Protein AF-0000000078235291 (afdb_homodimer)

Organism: Teladorsagia circumcincta (NCBI:txid45464)

Nearest PDB structures (foldseek):
  3cfi-assembly4_J  TM=4.362E-01  e=4.250E+00  Vibrio vulnificus
  3cfi-assembly2_D  TM=4.184E-01  e=4.518E+00  Vibrio vulnificus
  2ret-assembly1_G  TM=4.561E-01  e=5.766E+00  Vibrio vulnificus
  8pjj-assembly1_A  TM=3.950E-01  e=7.821E+00  Drosophila melanogaster
  3cfi-assembly4_J  TM=4.299E-01  e=4.157E+00  Vibrio vulnificus

Secondary structure (DSSP, 8-state):
--SSSTTTSS---HHHHHHH--STTEEEEEEEEEETTEEEEEE-EEE-SSTTSPPEEESSSS--BSSHHHHHHHHHHS---SBTTB---EE-GGGS-TT-------/--SSSTTTSS---HHHHHHH--STTEEEEEEEEEETTEEEEEE-EEE-SSTTSPPEEESSSS--BSSHHHHHHHHHHS---SBTTB---EE-GGGS-TT-------

Radius of gyration: 16.68 Å; Cα contacts (8 Å, |Δi|>4): 389; chains: 2; bounding box: 40×52×42 Å

Structure (mmCIF, N/CA/C/O backbone):
data_AF-0000000078235291-model_v1
#
loop_
_entity.id
_entity.type
_entity.pdbx_description
1 polymer 'Uncharacterized protein'
#
loop_
_atom_site.group_PDB
_atom_site.id
_atom_site.type_symbol
_atom_site.label_atom_id
_atom_site.label_alt_id
_atom_site.label_comp_id
_atom_site.label_asym_id
_atom_site.label_entity_id
_atom_site.label_seq_id
_atom_site.pdbx_PDB_ins_code
_atom_site.Cartn_x
_atom_site.Cartn_y
_atom_site.Cartn_z
_atom_site.occupancy
_atom_site.B_iso_or_equiv
_atom_site.auth_seq_id
_atom_site.auth_comp_id
_atom_site.auth_asym_id
_atom_site.auth_atom_id
_atom_site.pdbx_PDB_model_num
ATOM 1 N N . GLU A 1 1 ? 16.375 -24.266 -12.586 1 24.25 1 GLU A N 1
ATOM 2 C CA . GLU A 1 1 ? 15.914 -23.406 -13.68 1 24.25 1 GLU A CA 1
ATOM 3 C C . GLU A 1 1 ? 14.773 -22.5 -13.234 1 24.25 1 GLU A C 1
ATOM 5 O O . GLU A 1 1 ? 14.312 -21.656 -13.992 1 24.25 1 GLU A O 1
ATOM 10 N N . LEU A 1 2 ? 13.883 -22.859 -12.156 1 28.22 2 LEU A N 1
ATOM 11 C CA . LEU A 1 2 ? 12.781 -22.219 -11.438 1 28.22 2 LEU A CA 1
ATOM 12 C C . LEU A 1 2 ? 13.242 -20.922 -10.773 1 28.22 2 LEU A C 1
ATOM 14 O O . LEU A 1 2 ? 12.469 -20.297 -10.039 1 28.22 2 LEU A O 1
ATOM 18 N N . GLU A 1 3 ? 14.492 -20.609 -10.641 1 33.91 3 GLU A N 1
ATOM 19 C CA . GLU A 1 3 ? 15.109 -19.453 -9.992 1 33.91 3 GLU A CA 1
ATOM 20 C C . GLU A 1 3 ? 14.672 -18.141 -10.641 1 33.91 3 GLU A C 1
ATOM 22 O O . GLU A 1 3 ? 14.719 -17.078 -10.008 1 33.91 3 GLU A O 1
ATOM 27 N N . LYS A 1 4 ? 14.719 -17.922 -11.922 1 37 4 LYS A N 1
ATOM 28 C CA . LYS A 1 4 ? 14.367 -16.828 -12.836 1 37 4 LYS A CA 1
ATOM 29 C C . LYS A 1 4 ? 12.938 -16.359 -12.594 1 37 4 LYS A C 1
ATOM 31 O O . LYS A 1 4 ? 12.586 -15.234 -12.969 1 37 4 LYS A O 1
ATOM 36 N N . GLU A 1 5 ? 12.016 -17.203 -12.297 1 36.78 5 GLU A N 1
ATOM 37 C CA . GLU A 1 5 ? 10.562 -17.094 -12.219 1 36.78 5 GLU A CA 1
ATOM 38 C C . GLU A 1 5 ? 10.141 -16.188 -11.07 1 36.78 5 GLU A C 1
ATOM 40 O O . GLU A 1 5 ? 8.969 -15.82 -10.961 1 36.78 5 GLU A O 1
ATOM 45 N N . GLU A 1 6 ? 10.953 -16.219 -10.172 1 38.12 6 GLU A N 1
ATOM 46 C CA . GLU A 1 6 ? 10.672 -15.703 -8.836 1 38.12 6 GLU A CA 1
ATOM 47 C C . GLU A 1 6 ? 10.367 -14.211 -8.859 1 38.12 6 GLU A C 1
ATOM 49 O O . GLU A 1 6 ? 9.523 -13.734 -8.102 1 38.12 6 GLU A O 1
ATOM 54 N N . TRP A 1 7 ? 11.305 -13.469 -9.453 1 39.06 7 TRP A N 1
ATOM 55 C CA . TRP A 1 7 ? 11.023 -12.039 -9.547 1 39.06 7 TRP A CA 1
ATOM 56 C C . TRP A 1 7 ? 9.68 -11.789 -10.234 1 39.06 7 TRP A C 1
ATOM 58 O O . TRP A 1 7 ? 9.211 -10.648 -10.297 1 39.06 7 TRP A O 1
ATOM 68 N N . TYR A 1 8 ? 9.406 -12.695 -11.344 1 36.16 8 TYR A N 1
ATOM 69 C CA . TYR A 1 8 ? 8.156 -12.453 -12.047 1 36.16 8 TYR A CA 1
ATOM 70 C C . TYR A 1 8 ? 7 -12.305 -11.062 1 36.16 8 TYR A C 1
ATOM 72 O O . TYR A 1 8 ? 5.941 -11.773 -11.414 1 36.16 8 TYR A O 1
ATOM 80 N N . HIS A 1 9 ? 7.043 -13.328 -10.125 1 43.84 9 HIS A N 1
ATOM 81 C CA . HIS A 1 9 ? 5.852 -13.555 -9.312 1 43.84 9 HIS A CA 1
ATOM 82 C C . HIS A 1 9 ? 5.504 -12.32 -8.484 1 43.84 9 HIS A C 1
ATOM 84 O O . HIS A 1 9 ? 6.395 -11.648 -7.961 1 43.84 9 HIS A O 1
ATOM 90 N N . GLY A 1 10 ? 4.793 -11.375 -8.492 1 46.28 10 GLY A N 1
ATOM 91 C CA . GLY A 1 10 ? 3.973 -10.32 -7.91 1 46.28 10 GLY A CA 1
ATOM 92 C C . GLY A 1 10 ? 4.777 -9.117 -7.465 1 46.28 10 GLY A C 1
ATOM 93 O O . GLY A 1 10 ? 4.223 -8.164 -6.91 1 46.28 10 GLY A O 1
ATOM 94 N N . MET A 1 11 ? 6.082 -9.414 -7.359 1 51.94 11 MET A N 1
ATOM 95 C CA . MET A 1 11 ? 6.84 -8.242 -6.934 1 51.94 11 MET A CA 1
ATOM 96 C C . MET A 1 11 ? 7.172 -7.352 -8.125 1 51.94 11 MET A C 1
ATOM 98 O O . MET A 1 11 ? 7.656 -7.832 -9.156 1 51.94 11 MET A O 1
ATOM 102 N N . ILE A 1 12 ? 6.57 -6.406 -8.328 1 56.44 12 ILE A N 1
ATOM 103 C CA . ILE A 1 12 ? 6.875 -5.438 -9.375 1 56.44 12 ILE A CA 1
ATOM 104 C C . ILE A 1 12 ? 8.102 -4.621 -8.984 1 56.44 12 ILE A C 1
ATOM 106 O O . ILE A 1 12 ? 8.094 -3.91 -7.98 1 56.44 12 ILE A O 1
ATOM 110 N N . PRO A 1 13 ? 9.141 -5.004 -9.758 1 57.34 13 PRO A N 1
ATOM 111 C CA . PRO A 1 13 ? 10.227 -4.051 -9.523 1 57.34 13 PRO A CA 1
ATOM 112 C C . PRO A 1 13 ? 9.766 -2.598 -9.625 1 57.34 13 PRO A C 1
ATOM 114 O O . PRO A 1 13 ? 8.852 -2.289 -10.398 1 57.34 13 PRO A O 1
ATOM 117 N N . ILE A 1 14 ? 10.258 -1.76 -8.797 1 58.12 14 ILE A N 1
ATOM 118 C CA . ILE A 1 14 ? 9.922 -0.341 -8.805 1 58.12 14 ILE A CA 1
ATOM 119 C C . ILE A 1 14 ? 10.117 0.228 -10.203 1 58.12 14 ILE A C 1
ATOM 121 O O . ILE A 1 14 ? 9.344 1.075 -10.656 1 58.12 14 ILE A O 1
ATOM 125 N N . GLU A 1 15 ? 11.211 -0.229 -10.875 1 59.56 15 GLU A N 1
ATOM 126 C CA . GLU A 1 15 ? 11.461 0.258 -12.227 1 59.56 15 GLU A CA 1
ATOM 127 C C . GLU A 1 15 ? 10.273 -0.038 -13.141 1 59.56 15 GLU A C 1
ATOM 129 O O . GLU A 1 15 ? 9.977 0.741 -14.055 1 59.56 15 GLU A O 1
ATOM 134 N N . ASP A 1 16 ? 9.648 -1.019 -12.758 1 69.88 16 ASP A N 1
ATOM 135 C CA . ASP A 1 16 ? 8.508 -1.413 -13.578 1 69.88 16 ASP A CA 1
ATOM 136 C C . ASP A 1 16 ? 7.262 -0.602 -13.227 1 69.88 16 ASP A C 1
ATOM 138 O O . ASP A 1 16 ? 6.355 -0.454 -14.047 1 69.88 16 ASP A O 1
ATOM 142 N N . VAL A 1 17 ? 7.324 -0.028 -12.117 1 76.62 17 VAL A N 1
ATOM 143 C CA . VAL A 1 17 ? 6.168 0.764 -11.711 1 76.62 17 VAL A CA 1
ATOM 144 C C . VAL A 1 17 ? 5.992 1.947 -12.656 1 76.62 17 VAL A C 1
ATOM 146 O O . VAL A 1 17 ? 4.867 2.301 -13.023 1 76.62 17 VAL A O 1
ATOM 149 N N . LYS A 1 18 ? 7.148 2.445 -13.109 1 77.06 18 LYS A N 1
ATOM 150 C CA . LYS A 1 18 ? 7.102 3.584 -14.023 1 77.06 18 LYS A CA 1
ATOM 151 C C . LYS A 1 18 ? 6.523 3.182 -15.375 1 77.06 18 LYS A C 1
ATOM 153 O O . LYS A 1 18 ? 6 4.023 -16.109 1 77.06 18 LYS A O 1
ATOM 158 N N . THR A 1 19 ? 6.715 1.93 -15.656 1 78.62 19 THR A N 1
ATOM 159 C CA . THR A 1 19 ? 6.164 1.466 -16.922 1 78.62 19 THR A CA 1
ATOM 160 C C . THR A 1 19 ? 4.664 1.229 -16.812 1 78.62 19 THR A C 1
ATOM 162 O O . THR A 1 19 ? 3.953 1.201 -17.828 1 78.62 19 THR A O 1
ATOM 165 N N . ILE A 1 20 ? 4.223 1.076 -15.609 1 79.94 20 ILE A N 1
ATOM 166 C CA . ILE A 1 20 ? 2.814 0.797 -15.352 1 79.94 20 ILE A CA 1
ATOM 167 C C . ILE A 1 20 ? 2.057 2.107 -15.148 1 79.94 20 ILE A C 1
ATOM 169 O O . ILE A 1 20 ? 0.98 2.305 -15.719 1 79.94 20 ILE A O 1
ATOM 173 N N . LEU A 1 21 ? 2.658 2.945 -14.359 1 87.56 21 LEU A N 1
ATOM 174 C CA . LEU A 1 21 ? 2.055 4.246 -14.078 1 87.56 21 LEU A CA 1
ATOM 175 C C . LEU A 1 21 ? 2.539 5.293 -15.07 1 87.56 21 LEU A C 1
ATOM 177 O O . LEU A 1 21 ? 3.684 5.742 -15 1 87.56 21 LEU A O 1
ATOM 181 N N . LYS A 1 22 ? 1.749 5.746 -15.93 1 88.5 22 LYS A N 1
ATOM 182 C CA . LYS A 1 22 ? 2.217 6.543 -17.062 1 88.5 22 LYS A CA 1
ATOM 183 C C . LYS A 1 22 ? 1.625 7.949 -17.016 1 88.5 22 LYS A C 1
ATOM 185 O O . LYS A 1 22 ? 2.299 8.922 -17.375 1 88.5 22 LYS A O 1
ATOM 190 N N . GLU A 1 23 ? 0.403 8.023 -16.578 1 93.88 23 GLU A N 1
ATOM 191 C CA . GLU A 1 23 ? -0.299 9.297 -16.641 1 93.88 23 GLU A CA 1
ATOM 192 C C . GLU A 1 23 ? -0.511 9.891 -15.25 1 93.88 23 GLU A C 1
ATOM 194 O O . GLU A 1 23 ? -0.497 9.156 -14.25 1 93.88 23 GLU A O 1
ATOM 199 N N . ASN A 1 24 ? -0.724 11.148 -15.242 1 95.12 24 ASN A N 1
ATOM 200 C CA . ASN A 1 24 ? -1.054 11.812 -13.984 1 95.12 24 ASN A CA 1
ATOM 201 C C . ASN A 1 24 ? -2.24 11.141 -13.297 1 95.12 24 ASN A C 1
ATOM 203 O O . ASN A 1 24 ? -3.289 10.938 -13.906 1 95.12 24 ASN A O 1
ATOM 207 N N . GLY A 1 25 ? -1.992 10.758 -12.055 1 95.38 25 GLY A N 1
ATOM 208 C CA . GLY A 1 25 ? -3.078 10.203 -11.258 1 95.38 25 GLY A CA 1
ATOM 209 C C . GLY A 1 25 ? -3.152 8.688 -11.328 1 95.38 25 GLY A C 1
ATOM 210 O O . GLY A 1 25 ? -3.957 8.07 -10.625 1 95.38 25 GLY A O 1
ATOM 211 N N . ASP A 1 26 ? -2.238 8.055 -12.203 1 92.31 26 ASP A N 1
ATOM 212 C CA . ASP A 1 26 ? -2.092 6.609 -12.094 1 92.31 26 ASP A CA 1
ATOM 213 C C . ASP A 1 26 ? -1.548 6.207 -10.727 1 92.31 26 ASP A C 1
ATOM 215 O O . ASP A 1 26 ? -0.596 6.812 -10.234 1 92.31 26 ASP A O 1
ATOM 219 N N . PHE A 1 27 ? -2.268 5.207 -10.141 1 91.81 27 PHE A N 1
ATOM 220 C CA . PHE A 1 27 ? -1.811 4.871 -8.797 1 91.81 27 PHE A CA 1
ATOM 221 C C . PHE A 1 27 ? -1.81 3.361 -8.586 1 91.81 27 PHE A C 1
ATOM 223 O O . PHE A 1 27 ? -2.523 2.631 -9.281 1 91.81 27 PHE A O 1
ATOM 230 N N . LEU A 1 28 ? -1.006 2.971 -7.621 1 87.94 28 LEU A N 1
ATOM 231 C CA . LEU A 1 28 ? -0.817 1.565 -7.277 1 87.94 28 LEU A CA 1
ATOM 232 C C . LEU A 1 28 ? -0.521 1.406 -5.789 1 87.94 28 LEU A C 1
ATOM 234 O O . LEU A 1 28 ? 0.478 1.93 -5.289 1 87.94 28 LEU A O 1
ATOM 238 N N . PRO A 1 29 ? -1.504 0.735 -5.082 1 89.88 29 PRO A N 1
ATOM 239 C CA . PRO A 1 29 ? -1.134 0.373 -3.711 1 89.88 29 PRO A CA 1
ATOM 240 C C . PRO A 1 29 ? -0.092 -0.743 -3.658 1 89.88 29 PRO A C 1
ATOM 242 O O . PRO A 1 29 ? -0.216 -1.743 -4.371 1 89.88 29 PRO A O 1
ATOM 245 N N . ILE A 1 30 ? 0.945 -0.511 -2.793 1 88.69 30 ILE A N 1
ATOM 246 C CA . ILE A 1 30 ? 2.045 -1.462 -2.68 1 88.69 30 ILE A CA 1
ATOM 247 C C . ILE A 1 30 ? 2.297 -1.789 -1.21 1 88.69 30 ILE A C 1
ATOM 249 O O . ILE A 1 30 ? 2.285 -0.896 -0.359 1 88.69 30 ILE A O 1
ATOM 253 N N . LEU A 1 31 ? 2.479 -3.039 -0.943 1 89.75 31 LEU A N 1
ATOM 254 C CA . LEU A 1 31 ? 2.965 -3.475 0.361 1 89.75 31 LEU A CA 1
ATOM 255 C C . LEU A 1 31 ? 4.465 -3.744 0.319 1 89.75 31 LEU A C 1
ATOM 257 O O . LEU A 1 31 ? 4.922 -4.617 -0.421 1 89.75 31 LEU A O 1
ATOM 261 N N . THR A 1 32 ? 5.25 -3.031 1.101 1 87.62 32 THR A N 1
ATOM 262 C CA . THR A 1 32 ? 6.691 -3.225 1.191 1 87.62 32 THR A CA 1
ATOM 263 C C . THR A 1 32 ? 7.059 -3.984 2.463 1 87.62 32 THR A C 1
ATOM 265 O O . THR A 1 32 ? 6.574 -3.652 3.549 1 87.62 32 THR A O 1
ATOM 268 N N . VAL A 1 33 ? 7.895 -4.988 2.293 1 92.25 33 VAL A N 1
ATOM 269 C CA . VAL A 1 33 ? 8.25 -5.844 3.42 1 92.25 33 VAL A CA 1
ATOM 270 C C . VAL A 1 33 ? 9.766 -6.066 3.443 1 92.25 33 VAL A C 1
ATOM 272 O O . VAL A 1 33 ? 10.383 -6.297 2.398 1 92.25 33 VAL A O 1
ATOM 275 N N . MET A 1 34 ? 10.352 -5.984 4.613 1 91.5 34 MET A N 1
ATOM 276 C CA . MET A 1 34 ? 11.742 -6.359 4.828 1 91.5 34 MET A CA 1
ATOM 277 C C . MET A 1 34 ? 11.867 -7.855 5.109 1 91.5 34 MET A C 1
ATOM 279 O O . MET A 1 34 ? 11.203 -8.383 6 1 91.5 34 MET A O 1
ATOM 283 N N . TRP A 1 35 ? 12.672 -8.508 4.258 1 92.69 35 TRP A N 1
ATOM 284 C CA . TRP A 1 35 ? 12.945 -9.922 4.469 1 92.69 35 TRP A CA 1
ATOM 285 C C . TRP A 1 35 ? 14.344 -10.289 3.98 1 92.69 35 TRP A C 1
ATOM 287 O O . TRP A 1 35 ? 14.719 -9.953 2.859 1 92.69 35 TRP A O 1
ATOM 297 N N . ASN A 1 36 ? 15.148 -10.883 4.898 1 94.19 36 ASN A N 1
ATOM 298 C CA . ASN A 1 36 ? 16.516 -11.273 4.598 1 94.19 36 ASN A CA 1
ATOM 299 C C . ASN A 1 36 ? 17.328 -10.094 4.066 1 94.19 36 ASN A C 1
ATOM 301 O O . ASN A 1 36 ? 18 -10.203 3.037 1 94.19 36 ASN A O 1
ATOM 305 N N . THR A 1 37 ? 17.141 -8.992 4.621 1 90.56 37 THR A N 1
ATOM 306 C CA . THR A 1 37 ? 17.922 -7.773 4.395 1 90.56 37 THR A CA 1
ATOM 307 C C . THR A 1 37 ? 17.609 -7.188 3.02 1 90.56 37 THR A C 1
ATOM 309 O O . THR A 1 37 ? 18.391 -6.395 2.488 1 90.56 37 THR A O 1
ATOM 312 N N . ILE A 1 38 ? 16.469 -7.594 2.488 1 86.75 38 ILE A N 1
ATOM 313 C CA . ILE A 1 38 ? 16.016 -7.086 1.195 1 86.75 38 ILE A CA 1
ATOM 314 C C . ILE A 1 38 ? 14.594 -6.543 1.318 1 86.75 38 ILE A C 1
ATOM 316 O O . ILE A 1 38 ? 13.75 -7.152 1.973 1 86.75 38 ILE A O 1
ATOM 320 N N . LEU A 1 39 ? 14.32 -5.402 0.667 1 86.19 39 LEU A N 1
ATOM 321 C CA . LEU A 1 39 ? 12.969 -4.875 0.58 1 86.19 39 LEU A CA 1
ATOM 322 C C . LEU A 1 39 ? 12.203 -5.523 -0.571 1 86.19 39 LEU A C 1
ATOM 324 O O . LEU A 1 39 ? 12.664 -5.504 -1.715 1 86.19 39 LEU A O 1
ATOM 328 N N . HIS A 1 40 ? 11.117 -6.145 -0.213 1 86.5 40 HIS A N 1
ATOM 329 C CA . HIS A 1 40 ? 10.203 -6.695 -1.206 1 86.5 40 HIS A CA 1
ATOM 330 C C . HIS A 1 40 ? 8.961 -5.82 -1.362 1 86.5 40 HIS A C 1
ATOM 332 O O . HIS A 1 40 ? 8.43 -5.312 -0.374 1 86.5 40 HIS A O 1
ATOM 338 N N . HIS A 1 41 ? 8.57 -5.652 -2.646 1 84.88 41 HIS A N 1
ATOM 339 C CA . HIS A 1 41 ? 7.438 -4.793 -2.973 1 84.88 41 HIS A CA 1
ATOM 340 C C . HIS A 1 41 ? 6.328 -5.582 -3.66 1 84.88 41 HIS A C 1
ATOM 342 O O . HIS A 1 41 ? 6.508 -6.074 -4.773 1 84.88 41 HIS A O 1
ATOM 348 N N . PHE A 1 42 ? 5.172 -5.656 -2.994 1 87.69 42 PHE A N 1
ATOM 349 C CA . PHE A 1 42 ? 4.043 -6.426 -3.502 1 87.69 42 PHE A CA 1
ATOM 350 C C . PHE A 1 42 ? 2.879 -5.508 -3.861 1 87.69 42 PHE A C 1
ATOM 352 O O . PHE A 1 42 ? 2.32 -4.836 -2.992 1 87.69 42 PHE A O 1
ATOM 359 N N . PRO A 1 43 ? 2.533 -5.508 -5.125 1 86.06 43 PRO A N 1
ATOM 360 C CA . PRO A 1 43 ? 1.314 -4.77 -5.461 1 86.06 43 PRO A CA 1
ATOM 361 C C . PRO A 1 43 ? 0.056 -5.414 -4.887 1 86.06 43 PRO A C 1
ATOM 363 O O . PRO A 1 43 ? -0.002 -6.637 -4.738 1 86.06 43 PRO A O 1
ATOM 366 N N . LEU A 1 44 ? -0.87 -4.578 -4.582 1 87.19 44 LEU A N 1
ATOM 367 C CA . LEU A 1 44 ? -2.193 -5.074 -4.223 1 87.19 44 LEU A CA 1
ATOM 368 C C . LEU A 1 44 ? -3.1 -5.137 -5.449 1 87.19 44 LEU A C 1
ATOM 370 O O . LEU A 1 44 ? -3.275 -4.137 -6.148 1 87.19 44 LEU A O 1
ATOM 374 N N . TYR A 1 45 ? -3.736 -6.27 -5.59 1 81.5 45 TYR A N 1
ATOM 375 C CA . TYR A 1 45 ? -4.562 -6.508 -6.766 1 81.5 45 TYR A CA 1
ATOM 376 C C . TYR A 1 45 ? -6.043 -6.461 -6.41 1 81.5 45 TYR A C 1
ATOM 378 O O . TYR A 1 45 ? -6.449 -6.941 -5.348 1 81.5 45 TYR A O 1
ATOM 386 N N . ALA A 1 46 ? -6.727 -5.855 -7.266 1 79.75 46 ALA A N 1
ATOM 387 C CA . ALA A 1 46 ? -8.18 -6.004 -7.262 1 79.75 46 ALA A CA 1
ATOM 388 C C . ALA A 1 46 ? -8.633 -6.965 -8.359 1 79.75 46 ALA A C 1
ATOM 390 O O . ALA A 1 46 ? -8.289 -6.793 -9.531 1 79.75 46 ALA A O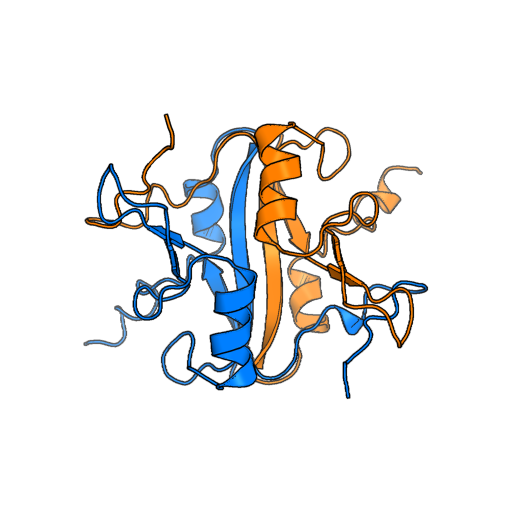 1
ATOM 391 N N . VAL A 1 47 ? -9.367 -8.023 -7.902 1 80.31 47 VAL A N 1
ATOM 392 C CA . VAL A 1 47 ? -9.789 -9.062 -8.836 1 80.31 47 VAL A CA 1
ATOM 393 C C . VAL A 1 47 ? -11.312 -9.156 -8.852 1 80.31 47 VAL A C 1
ATOM 395 O O . VAL A 1 47 ? -11.945 -9.25 -7.797 1 80.31 47 VAL A O 1
ATOM 398 N N . GLN A 1 48 ? -11.844 -9.023 -9.969 1 81.69 48 GLN A N 1
ATOM 399 C CA . GLN A 1 48 ? -13.266 -9.273 -10.172 1 81.69 48 GLN A CA 1
ATOM 400 C C . GLN A 1 48 ? -13.5 -10.586 -10.906 1 81.69 48 GLN A C 1
ATOM 402 O O . GLN A 1 48 ? -13.227 -10.695 -12.109 1 81.69 48 GLN A O 1
ATOM 407 N N . ARG A 1 49 ? -14.055 -11.594 -10.219 1 81.19 49 ARG A N 1
ATOM 408 C CA . ARG A 1 49 ? -14.203 -12.945 -10.766 1 81.19 49 ARG A CA 1
ATOM 409 C C . ARG A 1 49 ? -15.211 -12.961 -11.906 1 81.19 49 ARG A C 1
ATOM 411 O O . ARG A 1 49 ? -14.969 -13.586 -12.945 1 81.19 49 ARG A O 1
ATOM 418 N N . THR A 1 50 ? -16.328 -12.242 -11.578 1 80.88 50 THR A N 1
ATOM 419 C CA . THR A 1 50 ? -17.344 -12.039 -12.609 1 80.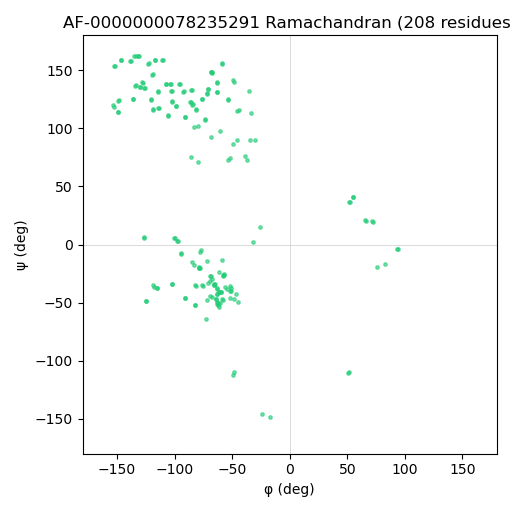88 50 THR A CA 1
ATOM 420 C C . THR A 1 50 ? -17.797 -10.586 -12.641 1 80.88 50 THR A C 1
ATOM 422 O O . THR A 1 50 ? -17.562 -9.836 -11.695 1 80.88 50 THR A O 1
ATOM 425 N N . LYS A 1 51 ? -18.422 -10.266 -13.773 1 78.81 51 LYS A N 1
ATOM 426 C CA . LYS A 1 51 ? -18.938 -8.898 -13.898 1 78.81 51 LYS A CA 1
ATOM 427 C C . LYS A 1 51 ? -19.922 -8.578 -12.781 1 78.81 51 LYS A C 1
ATOM 429 O O . LYS A 1 51 ? -20.047 -7.426 -12.367 1 78.81 51 LYS A O 1
ATOM 434 N N . ALA A 1 52 ? -20.516 -9.523 -12.273 1 86.44 52 ALA A N 1
ATOM 435 C CA . ALA A 1 52 ? -21.578 -9.336 -11.281 1 86.44 52 ALA A CA 1
ATOM 436 C C . ALA A 1 52 ? -21.016 -9.414 -9.867 1 86.44 52 ALA A C 1
ATOM 438 O O . ALA A 1 52 ? -21.688 -9.055 -8.898 1 86.44 52 ALA A O 1
ATOM 439 N N . SER A 1 53 ? -19.75 -9.797 -9.805 1 86.38 53 SER A N 1
ATOM 440 C CA . SER A 1 53 ? -19.172 -9.992 -8.484 1 86.38 53 SER A CA 1
ATOM 441 C C . SER A 1 53 ? -18.422 -8.75 -8.016 1 86.38 53 SER A C 1
ATOM 443 O O . SER A 1 53 ? -17.781 -8.062 -8.82 1 86.38 53 SER A O 1
ATOM 445 N N . PRO A 1 54 ? -18.609 -8.438 -6.781 1 82.69 54 PRO A N 1
ATOM 446 C CA . PRO A 1 54 ? -17.719 -7.379 -6.277 1 82.69 54 PRO A CA 1
ATOM 447 C C . PRO A 1 54 ? -16.25 -7.738 -6.391 1 82.69 54 PRO A C 1
ATOM 449 O O . PRO A 1 54 ? -15.898 -8.914 -6.465 1 82.69 54 PRO A O 1
ATOM 452 N N . PRO A 1 55 ? -15.438 -6.742 -6.441 1 81 55 PRO A N 1
ATOM 453 C CA . PRO A 1 55 ? -14.008 -7.031 -6.484 1 81 55 PRO A CA 1
ATOM 454 C C . PR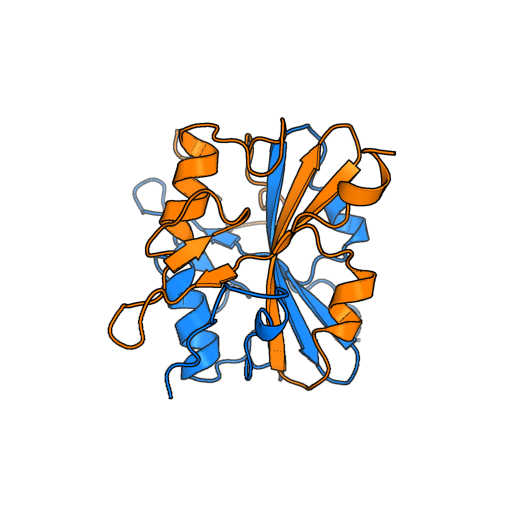O A 1 55 ? -13.484 -7.629 -5.184 1 81 55 PRO A C 1
ATOM 456 O O . PRO A 1 55 ? -14.023 -7.352 -4.109 1 81 55 PRO A O 1
ATOM 459 N N . GLU A 1 56 ? -12.453 -8.492 -5.367 1 89.12 56 GLU A N 1
ATOM 460 C CA . GLU A 1 56 ? -11.664 -9.016 -4.254 1 89.12 56 GLU A CA 1
ATOM 461 C C . GLU A 1 56 ? -10.203 -8.578 -4.363 1 89.12 56 GLU A C 1
ATOM 463 O O . GLU A 1 56 ? -9.727 -8.266 -5.457 1 89.12 56 GLU A O 1
ATOM 468 N N . PHE A 1 57 ? -9.586 -8.625 -3.299 1 86.56 57 PHE A N 1
ATOM 469 C CA . PHE A 1 57 ? -8.227 -8.086 -3.25 1 86.56 57 PHE A CA 1
ATOM 470 C C . PHE A 1 57 ? -7.234 -9.172 -2.859 1 86.56 57 PHE A C 1
ATOM 472 O O . PHE A 1 57 ? -7.562 -10.078 -2.094 1 86.56 57 PHE A O 1
ATOM 479 N N . SER A 1 58 ? -6.07 -9.047 -3.424 1 89.94 58 SER A N 1
ATOM 480 C CA . SER A 1 58 ? -5.023 -10.023 -3.152 1 89.94 58 SER A CA 1
ATOM 481 C C . SER A 1 58 ? -3.637 -9.406 -3.299 1 89.94 58 SER A C 1
ATOM 483 O O . SER A 1 58 ? -3.443 -8.477 -4.09 1 89.94 58 SER A O 1
ATOM 485 N N . ILE A 1 59 ? -2.67 -9.977 -2.59 1 88.06 59 ILE A N 1
ATOM 486 C CA . ILE A 1 59 ? -1.277 -9.562 -2.715 1 88.06 59 ILE A CA 1
ATOM 487 C C . ILE A 1 59 ? -0.515 -10.57 -3.572 1 88.06 59 ILE A C 1
ATOM 489 O O . ILE A 1 59 ? 0.404 -10.203 -4.305 1 88.06 59 ILE A O 1
ATOM 493 N N . ASN A 1 60 ? -0.884 -11.875 -3.49 1 87.19 60 ASN A N 1
ATOM 494 C CA . ASN A 1 60 ? -0.105 -12.93 -4.125 1 87.19 60 ASN A CA 1
ATOM 495 C C . ASN A 1 60 ? -0.975 -13.805 -5.027 1 87.19 60 ASN A C 1
ATOM 497 O O . ASN A 1 60 ? -0.543 -14.867 -5.473 1 87.19 60 ASN A O 1
ATOM 501 N N . LEU A 1 61 ? -2.203 -13.422 -5.195 1 82.12 61 LEU A N 1
ATOM 502 C CA . LEU A 1 61 ? -3.166 -14.125 -6.039 1 82.12 61 LEU A CA 1
ATOM 503 C C . LEU A 1 61 ? -3.48 -15.508 -5.473 1 82.12 61 LEU A C 1
ATOM 505 O O . LEU A 1 61 ? -3.82 -16.422 -6.223 1 82.12 61 LEU A O 1
ATOM 509 N N . GLN A 1 62 ? -3.219 -15.68 -4.18 1 89.38 62 GLN A N 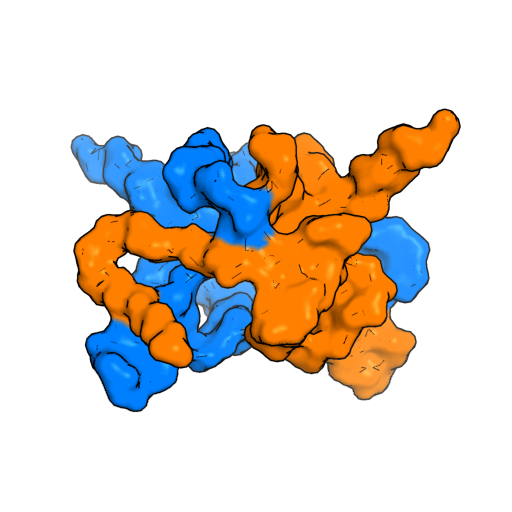1
ATOM 510 C CA . GLN A 1 62 ? -3.52 -16.938 -3.498 1 89.38 62 GLN A CA 1
ATOM 511 C C . GLN A 1 62 ? -4.582 -16.734 -2.42 1 89.38 62 GLN A C 1
ATOM 513 O O . GLN A 1 62 ? -5.434 -17.609 -2.213 1 89.38 62 GLN A O 1
ATOM 518 N N . LEU A 1 63 ? -4.523 -15.688 -1.787 1 92.69 63 LEU A N 1
ATOM 519 C CA . LEU A 1 63 ? -5.48 -15.305 -0.753 1 92.69 63 LEU A CA 1
ATOM 520 C C . LEU A 1 63 ? -6.273 -14.07 -1.173 1 92.69 63 LEU A C 1
ATOM 522 O O . LEU A 1 63 ? -5.703 -13.102 -1.67 1 92.69 63 LEU A O 1
ATOM 526 N N . TYR A 1 64 ? -7.621 -14.125 -1.034 1 91.25 64 TYR A N 1
ATOM 527 C CA . TYR A 1 64 ? -8.492 -13.039 -1.464 1 91.25 64 TYR A CA 1
ATOM 528 C C . TYR A 1 64 ? -9.398 -12.586 -0.325 1 91.25 64 TYR A C 1
ATOM 530 O O . TYR A 1 64 ? -9.914 -13.406 0.438 1 91.25 64 TYR A O 1
ATOM 538 N N . CYS A 1 65 ? -9.477 -11.297 -0.187 1 93.75 65 CYS A N 1
ATOM 539 C CA . CYS A 1 65 ? -10.352 -10.703 0.817 1 93.75 65 CYS A CA 1
ATOM 540 C C . CYS A 1 65 ? -11.203 -9.602 0.21 1 93.75 65 CYS A C 1
ATOM 542 O O . CYS A 1 65 ? -10.875 -9.062 -0.849 1 93.75 65 CYS A O 1
ATOM 544 N N . LYS A 1 66 ? -12.227 -9.258 0.875 1 90.12 66 LYS A N 1
ATOM 545 C CA . LYS A 1 66 ? -13.188 -8.289 0.35 1 90.12 66 LYS A CA 1
ATOM 546 C C . LYS A 1 66 ? -12.664 -6.867 0.513 1 90.12 66 LYS A C 1
ATOM 548 O O . LYS A 1 66 ? -13.164 -5.941 -0.129 1 90.12 66 LYS A O 1
ATOM 553 N N . ASN A 1 67 ? -11.734 -6.648 1.395 1 84.44 67 ASN A N 1
ATOM 554 C CA . ASN A 1 67 ? -11.133 -5.332 1.578 1 84.44 67 ASN A CA 1
ATOM 555 C C . ASN A 1 67 ? -9.664 -5.441 1.971 1 84.44 67 ASN A C 1
ATOM 557 O O . ASN A 1 67 ? -9.211 -6.5 2.406 1 84.44 67 ASN A O 1
ATOM 561 N N . TYR A 1 68 ? -8.969 -4.371 1.733 1 84.69 68 TYR A N 1
ATOM 562 C CA . TYR A 1 68 ? -7.527 -4.34 1.956 1 84.69 68 TYR A CA 1
ATOM 563 C C . TYR A 1 68 ? -7.195 -4.625 3.416 1 84.69 68 TYR A C 1
ATOM 565 O O . TYR A 1 68 ? -6.246 -5.359 3.709 1 84.69 68 TYR A O 1
ATOM 573 N N . GLY A 1 69 ? -7.988 -4.051 4.309 1 84.88 69 GLY A N 1
ATOM 574 C CA . GLY A 1 69 ? -7.75 -4.242 5.73 1 84.88 69 GLY A CA 1
ATOM 575 C C . GLY A 1 69 ? -7.777 -5.699 6.152 1 84.88 69 GLY A C 1
ATOM 576 O O . GLY A 1 69 ? -6.863 -6.168 6.832 1 84.88 69 GLY A O 1
ATOM 577 N N . ASP A 1 70 ? -8.797 -6.344 5.688 1 89.56 70 ASP A N 1
ATOM 578 C CA . ASP A 1 70 ? -8.914 -7.762 6.004 1 89.56 70 ASP A CA 1
ATOM 579 C C . ASP A 1 70 ? -7.754 -8.555 5.41 1 89.56 70 ASP A C 1
ATOM 581 O O . ASP A 1 70 ? -7.238 -9.477 6.043 1 89.56 70 ASP A O 1
ATOM 585 N N . LEU A 1 71 ? -7.359 -8.195 4.285 1 92.12 71 LEU A N 1
ATOM 586 C CA . LEU A 1 71 ? -6.27 -8.883 3.594 1 92.12 71 LEU A CA 1
ATOM 587 C C . LEU A 1 71 ? -4.969 -8.758 4.375 1 92.12 71 LEU A C 1
ATOM 589 O O . LEU A 1 71 ? -4.312 -9.758 4.664 1 92.12 71 LEU A O 1
ATOM 593 N N . ILE A 1 72 ? -4.652 -7.543 4.754 1 90.31 72 ILE A N 1
ATOM 594 C CA . ILE A 1 72 ? -3.438 -7.305 5.523 1 90.31 72 ILE A CA 1
ATOM 595 C C . ILE A 1 72 ? -3.531 -8.016 6.871 1 90.31 72 ILE A C 1
ATOM 597 O O . ILE A 1 72 ? -2.572 -8.656 7.309 1 90.31 72 ILE A O 1
ATOM 601 N N . SER A 1 73 ? -4.707 -7.934 7.496 1 90.31 73 SER A N 1
ATOM 602 C CA . SER A 1 73 ? -4.898 -8.555 8.797 1 90.31 73 SER A CA 1
ATOM 603 C C . SER A 1 73 ? -4.699 -10.07 8.727 1 90.31 73 SER A C 1
ATOM 605 O O . SER A 1 73 ? -4.078 -10.664 9.609 1 90.31 73 SER A O 1
ATOM 607 N N . LYS A 1 74 ? -5.195 -10.648 7.684 1 95.12 74 LYS A N 1
ATOM 608 C CA . LYS A 1 74 ? -5.047 -12.094 7.539 1 95.12 74 LYS A CA 1
ATOM 609 C C . LYS A 1 74 ? -3.576 -12.484 7.402 1 95.12 74 LYS A C 1
ATOM 611 O O . LYS A 1 74 ? -3.105 -13.406 8.078 1 95.12 74 LYS A O 1
ATOM 616 N N . HIS A 1 75 ? -2.871 -11.789 6.566 1 95.69 75 HIS A N 1
ATOM 617 C CA . HIS A 1 75 ? -1.452 -12.086 6.402 1 95.69 75 HIS A CA 1
ATOM 618 C C . HIS A 1 75 ? -0.675 -11.781 7.68 1 95.69 75 HIS A C 1
ATOM 620 O O . HIS A 1 75 ? 0.257 -12.5 8.039 1 95.69 75 HIS A O 1
ATOM 626 N N . TRP A 1 76 ? -1.086 -10.781 8.344 1 93.69 76 TRP A N 1
ATOM 627 C CA . TRP A 1 76 ? -0.352 -10.289 9.5 1 93.69 76 TRP A CA 1
ATOM 628 C C . TRP A 1 76 ? -0.686 -11.102 10.75 1 93.69 76 TRP A C 1
ATOM 630 O O . TRP A 1 76 ? 0.211 -11.625 11.414 1 93.69 76 TRP A O 1
ATOM 640 N N . MET A 1 77 ? -1.999 -11.25 11.047 1 93.44 77 MET A N 1
ATOM 641 C CA . MET A 1 77 ? -2.434 -11.906 12.281 1 93.44 77 MET A CA 1
ATOM 642 C C . MET A 1 77 ? -2.273 -13.414 12.18 1 93.44 77 MET A C 1
ATOM 644 O O . MET A 1 77 ? -1.927 -14.07 13.164 1 93.44 77 MET A O 1
ATOM 648 N N . GLN A 1 78 ? -2.492 -13.938 11.008 1 95.56 78 GLN A N 1
ATOM 649 C CA . GLN A 1 78 ? -2.393 -15.383 10.852 1 95.56 78 GLN A CA 1
ATOM 650 C C . GLN A 1 78 ? -1.032 -15.789 10.289 1 95.56 78 GLN A C 1
ATOM 652 O O . GLN A 1 78 ? -0.774 -16.969 10.055 1 95.56 78 GLN A O 1
ATOM 657 N N . LYS A 1 79 ? -0.155 -14.883 10.078 1 96.06 79 LYS A N 1
ATOM 658 C CA . LYS A 1 79 ? 1.203 -15.078 9.578 1 96.06 79 LYS A CA 1
ATOM 659 C C . LYS A 1 79 ? 1.201 -15.883 8.289 1 96.06 79 LYS A C 1
ATOM 661 O O . LYS A 1 79 ? 2.051 -16.766 8.094 1 96.06 79 LYS A O 1
ATOM 666 N N . LYS A 1 80 ? 0.157 -15.586 7.527 1 96.69 80 LYS A N 1
ATOM 667 C CA . LYS A 1 80 ? 0.161 -16.188 6.195 1 96.69 80 LYS A CA 1
ATOM 668 C C . LYS A 1 80 ? 1.218 -15.531 5.305 1 96.69 80 LYS A C 1
ATOM 670 O O . LYS A 1 80 ? 1.29 -14.305 5.211 1 96.69 80 LYS A O 1
ATOM 675 N N . PRO A 1 81 ? 2.037 -16.375 4.66 1 95.25 81 PRO A N 1
ATOM 676 C CA . PRO A 1 81 ? 3.086 -15.781 3.83 1 95.25 81 PRO A CA 1
ATOM 677 C C . PRO A 1 81 ? 2.523 -14.969 2.662 1 95.25 81 PRO A C 1
ATOM 679 O O . PRO A 1 81 ? 1.545 -15.383 2.035 1 95.25 81 PRO A O 1
ATOM 682 N N . VAL A 1 82 ? 3.154 -13.828 2.396 1 94.62 82 VAL A N 1
ATOM 683 C CA . VAL A 1 82 ? 2.795 -13.055 1.21 1 94.62 82 VAL A CA 1
ATOM 684 C C . VAL A 1 82 ? 3.498 -13.633 -0.016 1 94.62 82 VAL A C 1
ATOM 686 O O . VAL A 1 82 ? 2.98 -13.555 -1.132 1 94.62 82 VAL A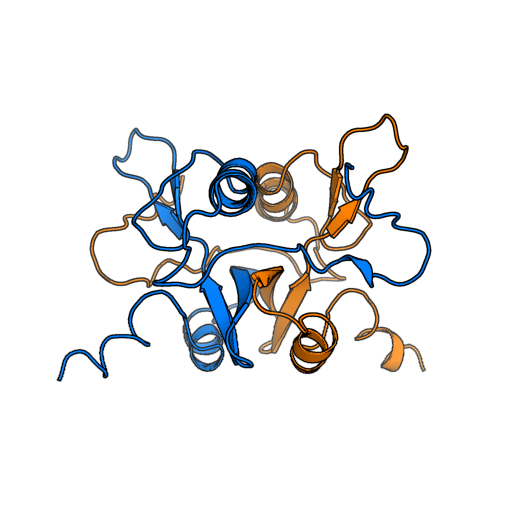 O 1
ATOM 689 N N . TYR A 1 83 ? 4.656 -14.094 0.177 1 88.31 83 TYR A N 1
ATOM 690 C CA . TYR A 1 83 ? 5.461 -14.75 -0.848 1 88.31 83 TYR A CA 1
ATOM 691 C C . TYR A 1 83 ? 6.445 -15.734 -0.222 1 88.31 83 TYR A C 1
ATOM 693 O O . TYR A 1 83 ? 7.262 -15.352 0.619 1 88.31 83 TYR A O 1
ATOM 701 N N . ARG A 1 84 ? 6.344 -16.984 -0.57 1 89.62 84 ARG A N 1
ATOM 702 C CA . ARG A 1 84 ? 7.227 -18 -0.023 1 89.62 84 ARG A CA 1
ATOM 703 C C . ARG A 1 84 ? 7.277 -17.938 1.499 1 89.62 84 ARG A C 1
ATOM 705 O O . ARG A 1 84 ? 6.258 -18.125 2.17 1 89.62 84 ARG A O 1
ATOM 712 N N . ASP A 1 85 ? 8.445 -17.516 2.002 1 94 85 ASP A N 1
ATOM 713 C CA . ASP A 1 85 ? 8.633 -17.5 3.451 1 94 85 ASP A CA 1
ATOM 714 C C . ASP A 1 85 ? 8.43 -16.109 4.023 1 94 85 ASP A C 1
ATOM 716 O O . ASP A 1 85 ? 8.562 -15.891 5.23 1 94 85 ASP A O 1
ATOM 720 N N . ILE A 1 86 ? 8.047 -15.266 3.215 1 95.12 86 ILE A N 1
ATOM 721 C CA . ILE A 1 86 ? 7.914 -13.883 3.658 1 95.12 86 ILE A CA 1
ATOM 722 C C . ILE A 1 86 ? 6.586 -13.703 4.391 1 95.12 86 ILE A C 1
ATOM 724 O O . ILE A 1 86 ? 5.516 -13.812 3.787 1 95.12 86 ILE A O 1
ATOM 728 N N . VAL A 1 87 ? 6.672 -13.367 5.691 1 97.06 87 VAL A N 1
ATOM 729 C CA . VAL A 1 87 ? 5.477 -13.133 6.496 1 97.06 87 VAL A CA 1
ATOM 730 C C . VAL A 1 87 ? 5.531 -11.734 7.105 1 97.06 87 VAL A C 1
ATOM 732 O O . VAL A 1 87 ? 6.609 -11.156 7.258 1 97.06 87 VAL A O 1
ATOM 735 N N . LEU A 1 88 ? 4.344 -11.203 7.422 1 95.75 88 LEU A N 1
ATOM 736 C CA . LEU A 1 88 ? 4.25 -9.922 8.102 1 95.75 88 LEU A CA 1
ATOM 737 C C . LEU A 1 88 ? 4.379 -10.094 9.617 1 95.75 88 LEU A C 1
ATOM 739 O O . LEU A 1 88 ? 3.719 -10.953 10.203 1 95.75 88 LEU A O 1
ATOM 743 N N . ILE A 1 89 ? 5.207 -9.266 10.195 1 95.38 89 ILE A N 1
ATOM 744 C CA . ILE A 1 89 ? 5.43 -9.414 11.625 1 95.38 89 ILE A CA 1
ATOM 745 C C . ILE A 1 89 ? 5.145 -8.094 12.336 1 95.38 89 ILE A C 1
ATOM 747 O O . ILE A 1 89 ? 4.395 -8.055 13.312 1 95.38 89 ILE A O 1
ATOM 751 N N . SER A 1 90 ? 5.766 -6.957 11.75 1 91.81 90 SER A N 1
ATOM 752 C CA . SER A 1 90 ? 5.605 -5.664 12.406 1 91.81 90 SER A CA 1
ATOM 753 C C . SER A 1 90 ? 5.309 -4.562 11.391 1 91.81 90 SER A C 1
ATOM 755 O O . SER A 1 90 ? 6.062 -4.375 10.438 1 91.81 90 SER A O 1
ATOM 757 N N . ALA A 1 91 ? 4.203 -3.861 11.633 1 86.44 91 ALA A N 1
ATOM 758 C CA . ALA A 1 91 ? 3.893 -2.709 10.789 1 86.44 91 ALA A CA 1
ATOM 759 C C . ALA A 1 91 ? 4.773 -1.515 11.148 1 86.44 91 ALA A C 1
ATOM 761 O O . ALA A 1 91 ? 5.027 -1.253 12.328 1 86.44 91 ALA A O 1
ATOM 762 N N . ALA A 1 92 ? 5.539 -0.889 10.125 1 72.88 92 ALA A N 1
ATOM 763 C CA . ALA A 1 92 ? 6.469 0.212 10.367 1 72.88 92 ALA A CA 1
ATOM 764 C C . ALA A 1 92 ? 5.719 1.501 10.695 1 72.88 92 ALA A C 1
ATOM 766 O O . ALA A 1 92 ? 6.336 2.518 11.016 1 72.88 92 ALA A O 1
ATOM 767 N N . PRO A 1 93 ? 4.805 2.248 10.375 1 54.12 93 PRO A N 1
ATOM 768 C CA . PRO A 1 93 ? 4.605 3.656 10.727 1 54.12 93 PRO A CA 1
ATOM 769 C C . PRO A 1 93 ? 5.148 4.008 12.109 1 54.12 93 PRO A C 1
ATOM 771 O O . PRO A 1 93 ? 4.891 5.102 12.617 1 54.12 93 PRO A O 1
ATOM 774 N N . LYS A 1 94 ? 5.789 3.143 12.906 1 44.28 94 LYS A N 1
ATOM 775 C CA . LYS A 1 94 ? 6.016 3.928 14.117 1 44.28 94 LYS A CA 1
ATOM 776 C C . LYS A 1 94 ? 6.562 5.312 13.781 1 44.28 94 LYS A C 1
ATOM 778 O O . LYS A 1 94 ? 6.566 6.207 14.625 1 44.28 94 LYS A O 1
ATOM 783 N N . GLN A 1 95 ? 7.465 5.41 12.875 1 39.78 95 GLN A N 1
ATOM 784 C CA . GLN A 1 95 ? 8.281 6.617 12.953 1 39.78 95 GLN A CA 1
ATOM 785 C C . GLN A 1 95 ? 7.492 7.848 12.531 1 39.78 95 GLN A C 1
ATOM 787 O O . GLN A 1 95 ? 8.008 8.719 11.82 1 39.78 95 GLN A O 1
ATOM 792 N N . VAL A 1 96 ? 6.312 7.664 11.883 1 36.62 96 VAL A N 1
ATOM 793 C CA . VAL A 1 96 ? 5.891 9.055 11.711 1 36.62 96 VAL A CA 1
ATOM 794 C C . VAL A 1 96 ? 6.348 9.883 12.906 1 36.62 96 VAL A C 1
ATOM 796 O O . VAL A 1 96 ? 6.164 9.484 14.062 1 36.62 96 VAL A O 1
ATOM 799 N N . SER A 1 97 ? 7.25 10.805 12.75 1 33.59 97 SER A N 1
ATOM 800 C CA . SER A 1 97 ? 7.535 11.766 13.812 1 33.59 97 SER A CA 1
ATOM 801 C C . SER A 1 97 ? 6.406 11.805 14.844 1 33.59 97 SER A C 1
ATOM 803 O O . SER A 1 97 ? 5.32 11.281 14.594 1 33.59 97 SER A O 1
ATOM 805 N N . ARG A 1 98 ? 6.121 13 15.516 1 34.31 98 ARG A N 1
ATOM 806 C CA . ARG A 1 98 ? 5.441 13.406 16.75 1 34.31 98 ARG A CA 1
ATOM 807 C C . ARG A 1 98 ? 4.086 12.727 16.875 1 34.31 98 ARG A C 1
ATOM 809 O O . ARG A 1 98 ? 3.777 12.133 17.906 1 34.31 98 ARG A O 1
ATOM 816 N N . LYS A 1 99 ? 2.861 13.336 16.766 1 33.97 99 LYS A N 1
ATOM 817 C CA . LYS A 1 99 ? 1.572 13.164 17.438 1 33.97 99 LYS A CA 1
ATOM 818 C C . LYS A 1 99 ? 0.826 11.953 16.891 1 33.97 99 LYS A C 1
ATOM 820 O O . LYS A 1 99 ? -0.36 11.766 17.172 1 33.97 99 LYS A O 1
ATOM 825 N N . ILE A 1 100 ? 1.226 11.273 15.883 1 34.84 100 ILE A N 1
ATOM 826 C CA . ILE A 1 100 ? 0.339 10.172 15.516 1 34.84 100 ILE A CA 1
ATOM 827 C C . ILE A 1 100 ? 0.681 8.938 16.344 1 34.84 100 ILE A C 1
ATOM 829 O O . ILE A 1 100 ? 1.751 8.344 16.188 1 34.84 100 ILE A O 1
ATOM 833 N N . SER A 1 101 ? 0.392 8.82 17.484 1 30.8 101 SER A N 1
ATOM 834 C CA . SER A 1 101 ? 0.426 7.641 18.359 1 30.8 101 SER A CA 1
ATOM 835 C C . SER A 1 101 ? -0.032 6.395 17.609 1 30.8 101 SER A C 1
ATOM 837 O O . SER A 1 101 ? -1.147 6.352 17.078 1 30.8 101 SER A O 1
ATOM 839 N N . PHE A 1 102 ? 0.652 5.766 16.781 1 33.41 102 PHE A N 1
ATOM 840 C CA . PHE A 1 102 ? 0.237 4.438 16.344 1 33.41 102 PHE A CA 1
ATOM 841 C C . PHE A 1 102 ? -0.084 3.551 17.531 1 33.41 102 PHE A C 1
ATOM 843 O O . PHE A 1 102 ? 0.753 3.365 18.422 1 33.41 102 PHE A O 1
ATOM 850 N N . ILE A 1 103 ? -1.15 3.586 17.969 1 32.34 103 ILE A N 1
ATOM 851 C CA . ILE A 1 103 ? -1.582 2.736 19.062 1 32.34 103 ILE A CA 1
ATOM 852 C C . ILE A 1 103 ? -1.308 1.272 18.734 1 32.34 103 ILE A C 1
ATOM 854 O O . ILE A 1 103 ? -1.867 0.733 17.781 1 32.34 103 ILE A O 1
ATOM 858 N N . MET A 1 104 ? -0.066 0.724 18.734 1 29.42 104 MET A N 1
ATOM 859 C CA . MET A 1 104 ? 0.146 -0.711 18.891 1 29.42 104 MET A CA 1
ATOM 860 C C . MET A 1 104 ? -0.895 -1.309 19.828 1 29.42 104 MET A C 1
ATOM 862 O O . MET A 1 104 ? -1.093 -0.812 20.938 1 29.42 104 MET A O 1
ATOM 866 N N . LEU A 1 105 ? -2.059 -1.77 19.266 1 26.58 105 LEU A N 1
ATOM 867 C CA . LEU A 1 105 ? -2.816 -2.602 20.188 1 26.58 105 LEU A CA 1
ATOM 868 C C . LEU A 1 105 ? -1.906 -3.615 20.875 1 26.58 105 LEU A C 1
ATOM 870 O O . LEU A 1 105 ? -1.044 -4.219 20.234 1 26.58 105 LEU A O 1
ATOM 874 N N . PRO A 1 106 ? -1.793 -3.445 22.125 1 28.03 106 PRO A N 1
ATOM 875 C CA . PRO A 1 106 ? -1.188 -4.582 22.828 1 28.03 106 PRO A CA 1
ATOM 876 C C . PRO A 1 106 ? -1.726 -5.926 22.328 1 28.03 106 PRO A C 1
ATOM 878 O O . PRO A 1 106 ? -2.877 -6.016 21.906 1 28.03 106 PRO A O 1
ATOM 881 N N . GLU B 1 1 ? 12.734 28.672 0.064 1 24.02 1 GLU B N 1
ATOM 882 C CA . GLU B 1 1 ? 12.922 28.047 1.367 1 24.02 1 GLU B CA 1
ATOM 883 C C . GLU B 1 1 ? 11.883 26.953 1.598 1 24.02 1 GLU B C 1
ATOM 885 O O . GLU B 1 1 ? 12.047 26.109 2.488 1 24.02 1 GLU B O 1
ATOM 890 N N . LEU B 1 2 ? 10.539 27.062 1.088 1 28.36 2 LEU B N 1
ATOM 891 C CA . LEU B 1 2 ? 9.367 26.203 1.1 1 28.36 2 LEU B CA 1
ATOM 892 C C . LEU B 1 2 ? 9.656 24.891 0.363 1 28.36 2 LEU B C 1
ATOM 894 O O . LEU B 1 2 ? 8.891 23.938 0.47 1 28.36 2 LEU B O 1
ATOM 898 N N . GLU B 1 3 ? 10.594 24.812 -0.538 1 35.25 3 GLU B N 1
ATOM 899 C CA . GLU B 1 3 ? 10.938 23.703 -1.422 1 35.25 3 GLU B CA 1
ATOM 900 C C . GLU B 1 3 ? 11.406 22.484 -0.626 1 35.25 3 GLU B C 1
ATOM 902 O O . GLU B 1 3 ? 11.289 21.344 -1.087 1 35.25 3 GLU B O 1
ATOM 907 N N . LYS B 1 4 ? 12.328 22.547 0.277 1 37.97 4 LYS B N 1
ATOM 908 C CA . LYS B 1 4 ? 12.945 21.594 1.191 1 37.97 4 LYS B CA 1
ATOM 909 C C . LYS B 1 4 ? 11.883 20.844 2 1 37.97 4 LYS B C 1
ATOM 911 O O . LYS B 1 4 ? 12.117 19.719 2.445 1 37.97 4 LYS B O 1
ATOM 916 N N . GLU B 1 5 ? 10.805 21.484 2.369 1 37.91 5 GLU B N 1
ATOM 917 C CA . GLU B 1 5 ? 9.75 21.031 3.273 1 37.91 5 GLU B CA 1
ATOM 918 C C . GLU B 1 5 ? 8.922 19.906 2.648 1 37.91 5 GLU B C 1
ATOM 920 O O . GLU B 1 5 ? 8.234 19.172 3.357 1 37.91 5 GLU B O 1
ATOM 925 N N . GLU B 1 6 ? 8.859 20.031 1.418 1 39.28 6 GLU B N 1
ATOM 926 C CA . GLU B 1 6 ? 7.902 19.281 0.606 1 39.28 6 GLU B CA 1
ATOM 927 C C . GLU B 1 6 ? 8.156 17.766 0.706 1 39.28 6 GLU B C 1
ATOM 929 O O . GLU B 1 6 ? 7.211 16.984 0.718 1 39.28 6 GLU B O 1
ATOM 934 N N . TRP B 1 7 ? 9.414 17.391 0.452 1 39.62 7 TRP B N 1
ATOM 935 C CA . TRP B 1 7 ? 9.695 15.961 0.602 1 39.62 7 TRP B CA 1
ATOM 936 C C . TRP B 1 7 ? 9.336 15.477 2.004 1 39.62 7 TRP B C 1
ATOM 938 O O . TRP B 1 7 ? 9.367 14.281 2.281 1 39.62 7 TRP B O 1
ATOM 948 N N . TYR B 1 8 ? 9.602 16.406 3.049 1 36.34 8 TYR B N 1
ATOM 949 C CA . TYR B 1 8 ? 9.32 15.953 4.406 1 36.34 8 TYR B CA 1
ATOM 950 C C . TYR B 1 8 ? 7.898 15.406 4.512 1 36.34 8 TYR B C 1
ATOM 952 O O . TYR B 1 8 ? 7.586 14.656 5.441 1 36.34 8 TYR B O 1
ATOM 960 N N . HIS B 1 9 ? 6.965 16.141 3.949 1 40.5 9 HIS B N 1
ATOM 961 C CA . HIS B 1 9 ? 5.547 15.883 4.168 1 40.5 9 HIS B CA 1
ATOM 962 C C . HIS B 1 9 ? 5.113 14.57 3.531 1 40.5 9 HIS B C 1
ATOM 964 O O . HIS B 1 9 ? 5.27 14.383 2.322 1 40.5 9 HIS B O 1
ATOM 970 N N . GLY B 1 10 ? 5.129 13.484 4.199 1 46.25 10 GLY B N 1
ATOM 971 C CA . GLY B 1 10 ? 4.535 12.156 4.207 1 46.25 10 GLY B CA 1
ATOM 972 C C . GLY B 1 10 ? 5.125 11.234 3.158 1 46.25 10 GLY B C 1
ATOM 973 O O . GLY B 1 10 ? 4.656 10.109 2.984 1 46.25 10 GLY B O 1
ATOM 974 N N . MET B 1 11 ? 5.75 11.938 2.18 1 51.97 11 MET B N 1
ATOM 975 C CA . MET B 1 11 ? 6.332 11.008 1.211 1 51.97 11 MET B CA 1
ATOM 976 C C . MET B 1 11 ? 7.645 10.438 1.729 1 51.97 11 MET B C 1
ATOM 978 O O . MET B 1 11 ? 8.508 11.18 2.213 1 51.97 11 MET B O 1
ATOM 982 N N . ILE B 1 12 ? 7.691 9.383 2.164 1 55.81 12 ILE B N 1
ATOM 983 C CA . ILE B 1 12 ? 8.922 8.719 2.582 1 55.81 12 ILE B CA 1
ATOM 984 C C . ILE B 1 12 ? 9.727 8.297 1.353 1 55.81 12 ILE B C 1
ATOM 986 O O . ILE B 1 12 ? 9.258 7.484 0.548 1 55.81 12 ILE B O 1
ATOM 990 N N . PRO B 1 13 ? 10.789 9.102 1.232 1 57.12 13 PRO B N 1
ATOM 991 C CA . PRO B 1 13 ? 11.648 8.531 0.191 1 57.12 13 PRO B CA 1
ATOM 992 C C . PRO B 1 13 ? 11.891 7.039 0.383 1 57.12 13 PRO B C 1
ATOM 994 O O . PRO B 1 13 ? 11.922 6.555 1.518 1 57.12 13 PRO B O 1
ATOM 997 N N . ILE B 1 14 ? 11.891 6.309 -0.655 1 57.88 14 ILE B N 1
ATOM 998 C CA . ILE B 1 14 ? 12.125 4.871 -0.623 1 57.88 14 ILE B CA 1
ATOM 999 C C . ILE B 1 14 ? 13.406 4.578 0.165 1 57.88 14 ILE B C 1
ATOM 1001 O O . ILE B 1 14 ? 13.477 3.58 0.887 1 57.88 14 ILE B O 1
ATOM 1005 N N . GLU B 1 15 ? 14.453 5.453 -0.045 1 59.25 15 GLU B N 1
ATOM 1006 C CA . GLU B 1 15 ? 15.695 5.238 0.689 1 59.25 15 GLU B CA 1
ATOM 1007 C C . GLU B 1 15 ? 15.453 5.23 2.195 1 59.25 15 GLU B C 1
ATOM 1009 O O . GLU B 1 15 ? 16.141 4.523 2.938 1 59.25 15 GLU B O 1
ATOM 1014 N N . ASP B 1 16 ? 14.438 5.883 2.479 1 69.38 16 ASP B N 1
ATOM 1015 C CA . ASP B 1 16 ? 14.133 5.973 3.902 1 69.38 16 ASP B CA 1
ATOM 1016 C C . ASP B 1 16 ? 13.328 4.758 4.371 1 69.38 16 ASP B C 1
ATOM 1018 O O . ASP B 1 16 ? 13.328 4.434 5.559 1 69.38 16 ASP B O 1
ATOM 1022 N N . VAL B 1 17 ? 12.828 4.09 3.451 1 76.5 17 VAL B N 1
ATOM 1023 C CA . VAL B 1 17 ? 12.047 2.916 3.828 1 76.5 17 VAL B CA 1
ATOM 1024 C C . VAL B 1 17 ? 12.953 1.878 4.484 1 76.5 17 VAL B C 1
ATOM 1026 O O . VAL B 1 17 ? 12.562 1.232 5.461 1 76.5 17 VAL B O 1
ATOM 1029 N N . LYS B 1 18 ? 14.203 1.851 3.979 1 76.75 18 LYS B N 1
ATOM 1030 C CA . LYS B 1 18 ? 15.156 0.892 4.531 1 76.75 18 LYS B CA 1
ATOM 1031 C C . LYS B 1 18 ? 15.547 1.263 5.957 1 76.75 18 LYS B C 1
ATOM 1033 O O . LYS B 1 18 ? 15.969 0.402 6.738 1 76.75 18 LYS B O 1
ATOM 1038 N N . THR B 1 19 ? 15.453 2.516 6.184 1 78.62 19 THR B N 1
ATOM 1039 C CA . THR B 1 19 ? 15.781 2.941 7.539 1 78.62 19 THR B CA 1
ATOM 1040 C C . THR B 1 19 ? 14.625 2.662 8.492 1 78.62 19 THR B C 1
ATOM 1042 O O . THR B 1 19 ? 14.82 2.592 9.711 1 78.62 19 THR B O 1
ATOM 1045 N N . ILE B 1 20 ? 13.461 2.496 7.934 1 79.75 20 ILE B N 1
ATOM 1046 C CA . ILE B 1 20 ? 12.258 2.266 8.727 1 79.75 20 ILE B CA 1
ATOM 1047 C C . ILE B 1 20 ? 12.055 0.765 8.922 1 79.75 20 ILE B C 1
ATOM 1049 O O . ILE B 1 20 ? 11.789 0.31 10.039 1 79.75 20 ILE B O 1
ATOM 1053 N N . LEU B 1 21 ? 12.195 0.077 7.828 1 87.69 21 LEU B N 1
ATOM 1054 C CA . LEU B 1 21 ? 12.031 -1.372 7.863 1 87.69 21 LEU B CA 1
ATOM 1055 C C . LEU B 1 21 ? 13.367 -2.062 8.125 1 87.69 21 LEU B C 1
ATOM 1057 O O . LEU B 1 21 ? 14.219 -2.119 7.238 1 87.69 21 LEU B O 1
ATOM 1061 N N . LYS B 1 22 ? 13.578 -2.633 9.219 1 88.69 22 LYS B N 1
ATOM 1062 C CA . LYS B 1 22 ? 14.906 -3.076 9.617 1 88.69 22 LYS B CA 1
ATOM 1063 C C . LYS B 1 22 ? 14.945 -4.59 9.812 1 88.69 22 LYS B C 1
ATOM 1065 O O . LYS B 1 22 ? 15.945 -5.234 9.492 1 88.69 22 LYS B O 1
ATOM 1070 N N . GLU B 1 23 ? 13.852 -5.113 10.289 1 94.06 23 GLU B N 1
ATOM 1071 C CA . GLU B 1 23 ? 13.844 -6.531 10.641 1 94.06 23 GLU B CA 1
ATOM 1072 C C . GLU B 1 23 ? 12.961 -7.336 9.703 1 94.06 23 GLU B C 1
ATOM 1074 O O . GLU B 1 23 ? 12.055 -6.785 9.07 1 94.06 23 GLU B O 1
ATOM 1079 N N . ASN B 1 24 ? 13.219 -8.594 9.672 1 95.31 24 ASN B N 1
ATOM 1080 C CA . ASN B 1 24 ? 12.367 -9.492 8.898 1 95.31 24 ASN B CA 1
ATOM 1081 C C . ASN B 1 24 ? 10.898 -9.336 9.289 1 95.31 24 ASN B C 1
ATOM 1083 O O . ASN B 1 24 ? 10.555 -9.398 10.469 1 95.31 24 ASN B O 1
ATOM 1087 N N . GLY B 1 25 ? 10.102 -9.047 8.273 1 95.56 25 GLY B N 1
ATOM 1088 C CA . GLY B 1 25 ? 8.672 -8.984 8.5 1 95.56 25 GLY B CA 1
ATOM 1089 C C . GLY B 1 25 ? 8.172 -7.586 8.797 1 95.56 25 GLY B C 1
ATOM 1090 O O . GLY B 1 25 ? 6.965 -7.359 8.906 1 95.56 25 GLY B O 1
ATOM 1091 N N . ASP B 1 26 ? 9.164 -6.59 8.891 1 92.44 26 ASP B N 1
ATOM 1092 C CA . ASP B 1 26 ? 8.719 -5.199 8.906 1 92.44 26 ASP B CA 1
ATOM 1093 C C . ASP B 1 26 ? 8.023 -4.832 7.598 1 92.44 26 ASP B C 1
ATOM 1095 O O . ASP B 1 26 ? 8.523 -5.148 6.516 1 92.44 26 ASP B O 1
ATOM 1099 N N . PHE B 1 27 ? 6.82 -4.211 7.785 1 91.88 27 PHE B N 1
ATOM 1100 C CA . PHE B 1 27 ? 6.113 -3.93 6.547 1 91.88 27 PHE B CA 1
ATOM 1101 C C . PHE B 1 27 ? 5.48 -2.543 6.586 1 91.88 27 PHE B C 1
ATOM 1103 O O . PHE B 1 27 ? 5.234 -2 7.664 1 91.88 27 PHE B O 1
ATOM 1110 N N . LEU B 1 28 ? 5.23 -2.041 5.402 1 87.94 28 LEU B N 1
ATOM 1111 C CA . LEU B 1 28 ? 4.668 -0.709 5.207 1 87.94 28 LEU B CA 1
ATOM 1112 C C . LEU B 1 28 ? 3.812 -0.659 3.945 1 87.94 28 LEU B C 1
ATOM 1114 O O . LEU B 1 28 ? 4.312 -0.887 2.84 1 87.94 28 LEU B O 1
ATOM 1118 N N . PRO B 1 29 ? 2.473 -0.446 4.176 1 89.94 29 PRO B N 1
ATOM 1119 C CA . PRO B 1 29 ? 1.676 -0.169 2.977 1 89.94 29 PRO B CA 1
ATOM 1120 C C . PRO B 1 29 ? 1.965 1.207 2.383 1 89.94 29 PRO B C 1
ATOM 1122 O O . PRO B 1 29 ? 2.037 2.197 3.113 1 89.94 29 PRO B O 1
ATOM 1125 N N . ILE B 1 30 ? 2.152 1.22 1.028 1 88.75 30 ILE B N 1
ATOM 1126 C CA . ILE B 1 30 ? 2.498 2.453 0.33 1 88.75 30 ILE B CA 1
ATOM 1127 C C . ILE B 1 30 ? 1.565 2.648 -0.864 1 88.75 30 ILE B C 1
ATOM 1129 O O . ILE B 1 30 ? 1.272 1.697 -1.592 1 88.75 30 ILE B O 1
ATOM 1133 N N . LEU B 1 31 ? 1.104 3.848 -1.014 1 89.81 31 LEU B N 1
ATOM 1134 C CA . LEU B 1 31 ? 0.407 4.242 -2.234 1 89.81 31 LEU B CA 1
ATOM 1135 C C . LEU B 1 31 ? 1.345 4.988 -3.178 1 89.81 31 LEU B C 1
ATOM 1137 O O . LEU B 1 31 ? 1.857 6.055 -2.834 1 89.81 31 LEU B O 1
ATOM 1141 N N . THR B 1 32 ? 1.574 4.477 -4.367 1 87.38 32 THR B N 1
ATOM 1142 C CA . THR B 1 32 ? 2.408 5.113 -5.379 1 87.38 32 THR B CA 1
ATOM 1143 C C . THR B 1 32 ? 1.546 5.777 -6.453 1 87.38 32 THR B C 1
ATOM 1145 O O . THR B 1 32 ? 0.603 5.168 -6.961 1 87.38 32 THR B O 1
ATOM 1148 N N . VAL B 1 33 ? 1.89 7.008 -6.75 1 92.19 33 VAL B N 1
ATOM 1149 C CA . VAL B 1 33 ? 1.089 7.781 -7.699 1 92.19 33 VAL B CA 1
ATOM 1150 C C . VAL B 1 33 ? 2.004 8.477 -8.703 1 92.19 33 VAL B C 1
ATOM 1152 O O . VAL B 1 33 ? 3.041 9.031 -8.328 1 92.19 33 VAL B O 1
ATOM 1155 N N . MET B 1 34 ? 1.627 8.445 -9.961 1 91.38 34 MET B N 1
ATOM 1156 C CA . MET B 1 34 ? 2.285 9.219 -11.008 1 91.38 34 MET B CA 1
ATOM 1157 C C . MET B 1 34 ? 1.694 10.625 -11.094 1 91.38 34 MET B C 1
ATOM 1159 O O . MET B 1 34 ? 0.479 10.781 -11.219 1 91.38 34 MET B O 1
ATOM 1163 N N . TRP B 1 35 ? 2.605 11.602 -10.938 1 92.56 35 TRP B N 1
ATOM 1164 C CA . TRP B 1 35 ? 2.182 12.992 -11.078 1 92.56 35 TRP B CA 1
ATOM 1165 C C . TRP B 1 35 ? 3.316 13.852 -11.617 1 92.56 35 TRP B C 1
ATOM 1167 O O . TRP B 1 35 ? 4.438 13.805 -11.109 1 92.56 35 TRP B O 1
ATOM 1177 N N . ASN B 1 36 ? 3.033 14.531 -12.742 1 94.12 36 ASN B N 1
ATOM 1178 C CA . ASN B 1 36 ? 4.02 15.383 -13.398 1 94.12 36 ASN B CA 1
ATOM 1179 C C . ASN B 1 36 ? 5.297 14.617 -13.719 1 94.12 36 ASN B C 1
ATOM 1181 O O . ASN B 1 36 ? 6.398 15.07 -13.406 1 94.12 36 ASN B O 1
ATOM 1185 N N . THR B 1 37 ? 5.164 13.461 -14.148 1 90.56 37 THR B N 1
ATOM 1186 C CA . THR B 1 37 ? 6.227 12.609 -14.664 1 90.56 37 THR B CA 1
ATOM 1187 C C . THR B 1 37 ? 7.141 12.133 -13.539 1 90.56 37 THR B C 1
ATOM 1189 O O . THR B 1 37 ? 8.266 11.703 -13.781 1 90.56 37 THR B O 1
ATOM 1192 N N . ILE B 1 38 ? 6.602 12.195 -12.328 1 86.5 38 ILE B N 1
ATOM 1193 C CA . ILE B 1 38 ? 7.336 11.742 -11.156 1 86.5 38 ILE B CA 1
ATOM 1194 C C . ILE B 1 38 ? 6.484 10.758 -10.359 1 86.5 38 ILE B C 1
ATOM 1196 O O . ILE B 1 38 ? 5.281 10.977 -10.18 1 86.5 38 ILE B O 1
ATOM 1200 N N . LEU B 1 39 ? 7.133 9.695 -9.844 1 86.19 39 LEU B N 1
ATOM 1201 C CA . LEU B 1 39 ? 6.457 8.766 -8.938 1 86.19 39 LEU B CA 1
ATOM 1202 C C . LEU B 1 39 ? 6.516 9.273 -7.5 1 86.19 39 LEU B C 1
ATOM 1204 O O . LEU B 1 39 ? 7.598 9.547 -6.977 1 86.19 39 LEU B O 1
ATOM 1208 N N . HIS B 1 40 ? 5.332 9.469 -6.961 1 86.56 40 HIS B N 1
ATOM 1209 C CA . HIS B 1 40 ? 5.215 9.82 -5.551 1 86.56 40 HIS B CA 1
ATOM 1210 C C . HIS B 1 40 ? 4.781 8.617 -4.719 1 86.56 40 HIS B C 1
ATOM 1212 O O . HIS B 1 40 ? 3.928 7.836 -5.145 1 86.56 40 HIS B O 1
ATOM 1218 N N . HIS B 1 41 ? 5.441 8.5 -3.537 1 85.12 41 HIS B N 1
ATOM 1219 C CA . HIS B 1 41 ? 5.191 7.371 -2.652 1 85.12 41 HIS B CA 1
ATOM 1220 C C . HIS B 1 41 ? 4.656 7.836 -1.301 1 85.12 41 HIS B C 1
ATOM 1222 O O . HIS B 1 41 ? 5.363 8.516 -0.551 1 85.12 41 HIS B O 1
ATOM 1228 N N . PHE B 1 42 ? 3.412 7.43 -1.001 1 87.75 42 PHE B N 1
ATOM 1229 C CA . PHE B 1 42 ? 2.752 7.848 0.23 1 87.75 42 PHE B CA 1
ATOM 1230 C C . PHE B 1 42 ? 2.52 6.652 1.15 1 87.75 42 PHE B C 1
ATOM 1232 O O . PHE B 1 42 ? 1.773 5.734 0.808 1 87.75 42 PHE B O 1
ATOM 1239 N N . PRO B 1 43 ? 3.146 6.707 2.307 1 86.12 43 PRO B N 1
ATOM 1240 C CA . PRO B 1 43 ? 2.807 5.66 3.273 1 86.12 43 PRO B CA 1
ATOM 1241 C C . PRO B 1 43 ? 1.375 5.781 3.795 1 86.12 43 PRO B C 1
ATOM 1243 O O . PRO B 1 43 ? 0.846 6.891 3.906 1 86.12 43 PRO B O 1
ATOM 1246 N N . LEU B 1 44 ? 0.825 4.656 4.074 1 87.31 44 LEU B N 1
ATOM 1247 C CA . LEU B 1 44 ? -0.455 4.641 4.773 1 87.31 44 LEU B CA 1
ATOM 1248 C C . LEU B 1 44 ? -0.249 4.555 6.285 1 87.31 44 LEU B C 1
ATOM 1250 O O . LEU B 1 44 ? 0.435 3.652 6.773 1 87.31 44 LEU B O 1
ATOM 1254 N N . TYR B 1 45 ? -0.947 5.422 6.977 1 81.81 45 TYR B N 1
ATOM 1255 C CA . TYR B 1 45 ? -0.779 5.523 8.422 1 81.81 45 TYR B CA 1
ATOM 1256 C C . TYR B 1 45 ? -1.988 4.953 9.156 1 8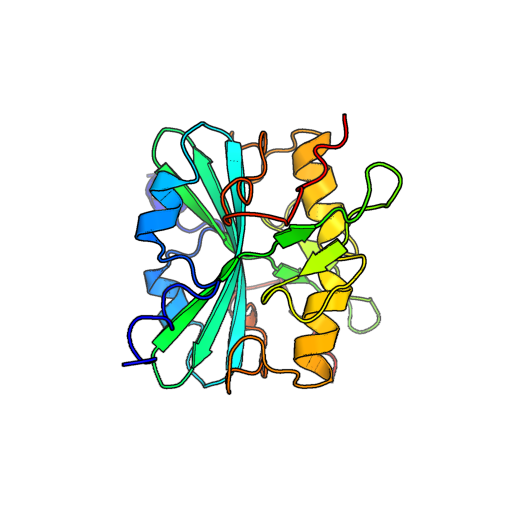1.81 45 TYR B C 1
ATOM 1258 O O . TYR B 1 45 ? -3.129 5.141 8.719 1 81.81 45 TYR B O 1
ATOM 1266 N N . ALA B 1 46 ? -1.658 4.273 10.156 1 79.81 46 ALA B N 1
ATOM 1267 C CA . ALA B 1 46 ? -2.672 3.936 11.156 1 79.81 46 ALA B CA 1
ATOM 1268 C C . ALA B 1 46 ? -2.551 4.828 12.383 1 79.81 46 ALA B C 1
ATOM 1270 O O . ALA B 1 46 ? -1.476 4.93 12.984 1 79.81 46 ALA B O 1
ATOM 1271 N N . VAL B 1 47 ? -3.68 5.52 12.68 1 80.5 47 VAL B N 1
ATOM 1272 C CA . VAL B 1 47 ? -3.668 6.48 13.781 1 80.5 47 VAL B CA 1
ATOM 1273 C C . VAL B 1 47 ? -4.707 6.078 14.828 1 80.5 47 VAL B C 1
ATOM 1275 O O . VAL B 1 47 ? -5.863 5.82 14.492 1 80.5 47 VAL B O 1
ATOM 1278 N N . GLN B 1 48 ? -4.27 5.941 15.992 1 81.94 48 GLN B N 1
ATOM 1279 C CA . GLN B 1 48 ? -5.16 5.734 17.125 1 81.94 48 GLN B CA 1
ATOM 1280 C C . GLN B 1 48 ? -5.262 6.988 17.984 1 81.94 48 GLN B C 1
ATOM 1282 O O . GLN B 1 48 ? -4.312 7.352 18.688 1 81.94 48 GLN B O 1
ATOM 1287 N N . ARG B 1 49 ? -6.434 7.648 18 1 81.31 49 ARG B N 1
ATOM 1288 C CA . ARG B 1 49 ? -6.609 8.93 18.672 1 81.31 49 ARG B CA 1
ATOM 1289 C C . ARG B 1 49 ? -6.523 8.773 20.188 1 81.31 49 ARG B C 1
ATOM 1291 O O . ARG B 1 49 ? -5.875 9.57 20.859 1 81.31 49 ARG B O 1
ATOM 1298 N N . THR B 1 50 ? -7.246 7.684 20.594 1 81.06 50 THR B N 1
ATOM 1299 C CA . THR B 1 50 ? -7.156 7.305 22 1 81.06 50 THR B CA 1
ATOM 1300 C C . THR B 1 50 ? -6.969 5.797 22.141 1 81.06 50 THR B C 1
ATOM 1302 O O . THR B 1 50 ? -7.184 5.047 21.188 1 81.06 50 THR B O 1
ATOM 1305 N N . LYS B 1 51 ? -6.508 5.441 23.344 1 79.31 51 LYS B N 1
ATOM 1306 C CA . LYS B 1 51 ? -6.312 4.016 23.609 1 79.31 51 LYS B CA 1
ATOM 1307 C C . LYS B 1 51 ? -7.609 3.24 23.406 1 79.31 51 LYS B C 1
ATOM 1309 O O . LYS B 1 51 ? -7.586 2.064 23.047 1 79.31 51 LYS B O 1
ATOM 1314 N N . ALA B 1 52 ? -8.656 3.865 23.562 1 86.81 52 ALA B N 1
ATOM 1315 C CA . ALA B 1 52 ? -9.953 3.201 23.516 1 86.81 52 ALA B CA 1
ATOM 1316 C C . ALA B 1 52 ? -10.562 3.271 22.125 1 86.81 52 ALA B C 1
ATOM 1318 O O . ALA B 1 52 ? -11.531 2.574 21.812 1 86.81 52 ALA B O 1
ATOM 1319 N N . SER B 1 53 ? -9.883 4.039 21.281 1 86.5 53 SER B N 1
ATOM 1320 C CA . SER B 1 53 ? -10.453 4.23 19.953 1 86.5 53 SER B CA 1
ATOM 1321 C C . SER B 1 53 ? -9.852 3.256 18.938 1 86.5 53 SER B C 1
ATOM 1323 O O . SER B 1 53 ? -8.664 2.934 19.016 1 86.5 53 SER B O 1
ATOM 1325 N N . PRO B 1 54 ? -10.711 2.73 18.125 1 82.94 54 PRO B N 1
ATOM 1326 C CA . PRO B 1 54 ? -10.117 1.962 17.031 1 82.94 54 PRO B CA 1
ATOM 1327 C C . PRO B 1 54 ? -9.18 2.799 16.172 1 82.94 54 PRO B C 1
ATOM 1329 O O . PRO B 1 54 ? -9.281 4.027 16.141 1 82.94 54 PRO B O 1
ATOM 1332 N N . PRO B 1 55 ? -8.281 2.152 15.523 1 81.06 55 PRO B N 1
ATOM 1333 C CA . PRO B 1 55 ? -7.391 2.902 14.633 1 81.06 55 PRO B CA 1
ATOM 1334 C C . PRO B 1 55 ? -8.117 3.463 13.406 1 81.06 55 PRO B C 1
ATOM 1336 O O . PRO B 1 55 ? -9.102 2.881 12.953 1 81.06 55 PRO B O 1
ATOM 1339 N N . GLU B 1 56 ? -7.59 4.633 12.961 1 89.38 56 GLU B N 1
ATOM 1340 C CA . GLU B 1 56 ? -7.988 5.23 11.695 1 89.38 56 GLU B CA 1
ATOM 1341 C C . GLU B 1 56 ? -6.805 5.316 10.734 1 89.38 56 GLU B C 1
ATOM 1343 O O . GLU B 1 56 ? -5.648 5.32 11.156 1 89.38 56 GLU B O 1
ATOM 1348 N N . PHE B 1 57 ? -7.137 5.414 9.547 1 86.62 57 PHE B N 1
ATOM 1349 C CA . PHE B 1 57 ? -6.094 5.348 8.531 1 86.62 57 PHE B CA 1
ATOM 1350 C C . PHE B 1 57 ? -6.047 6.641 7.723 1 86.62 57 PHE B C 1
ATOM 1352 O O . PHE B 1 57 ? -7.078 7.281 7.504 1 86.62 57 PHE B O 1
ATOM 1359 N N . SER B 1 58 ? -4.852 6.98 7.328 1 90.06 58 SER B N 1
ATOM 1360 C CA . SER B 1 58 ? -4.656 8.203 6.559 1 90.06 58 SER B CA 1
ATOM 1361 C C . SER B 1 58 ? -3.434 8.102 5.652 1 90.06 58 SER B C 1
ATOM 1363 O O . SER B 1 58 ? -2.469 7.406 5.984 1 90.06 58 SER B O 1
ATOM 1365 N N . ILE B 1 59 ? -3.459 8.859 4.57 1 88.12 59 ILE B N 1
ATOM 1366 C CA . ILE B 1 59 ? -2.314 8.945 3.67 1 88.12 59 ILE B CA 1
ATOM 1367 C C . ILE B 1 59 ? -1.558 10.25 3.918 1 88.12 59 ILE B C 1
ATOM 1369 O O . ILE B 1 59 ? -0.332 10.297 3.785 1 88.12 59 ILE B O 1
ATOM 1373 N N . ASN B 1 60 ? -2.279 11.328 4.277 1 87.25 60 ASN B N 1
ATOM 1374 C CA . ASN B 1 60 ? -1.678 12.656 4.363 1 87.25 60 ASN B CA 1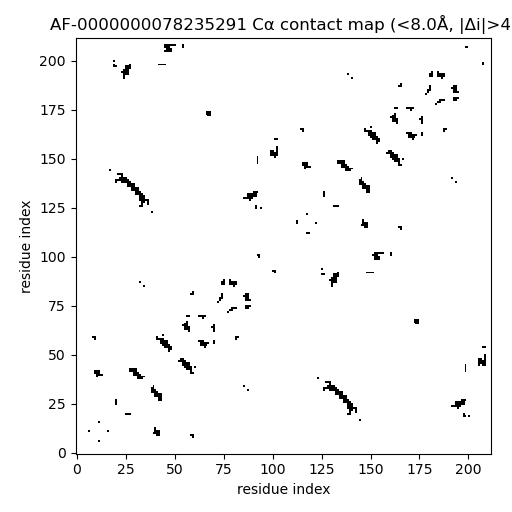
ATOM 1375 C C . ASN B 1 60 ? -1.936 13.305 5.723 1 87.25 60 ASN B C 1
ATOM 1377 O O . ASN B 1 60 ? -1.712 14.5 5.895 1 87.25 60 ASN B O 1
ATOM 1381 N N . LEU B 1 61 ? -2.52 12.578 6.621 1 82.25 61 LEU B N 1
ATOM 1382 C CA . LEU B 1 61 ? -2.82 13.031 7.977 1 82.25 61 LEU B CA 1
ATOM 1383 C C . LEU B 1 61 ? -3.859 14.148 7.961 1 82.25 61 LEU B C 1
ATOM 1385 O O . LEU B 1 61 ? -3.883 14.992 8.859 1 82.25 61 LEU B O 1
ATOM 1389 N N . GLN B 1 62 ? -4.613 14.234 6.863 1 89.25 62 GLN B N 1
ATOM 1390 C CA . GLN B 1 62 ? -5.68 15.219 6.738 1 89.25 62 GLN B CA 1
ATOM 1391 C C . GLN B 1 62 ? -7.047 14.547 6.645 1 89.25 62 GLN B C 1
ATOM 1393 O O . GLN B 1 62 ? -8.031 15.055 7.188 1 89.25 62 GLN B O 1
ATOM 1398 N N . LEU B 1 63 ? -7.09 13.5 6.004 1 92.75 63 LEU B N 1
ATOM 1399 C CA . LEU B 1 63 ? -8.297 12.695 5.852 1 92.75 63 LEU B CA 1
ATOM 1400 C C . LEU B 1 63 ? -8.141 11.336 6.527 1 92.75 63 LEU B C 1
ATOM 1402 O O . LEU B 1 63 ? -7.113 10.68 6.371 1 92.75 63 LEU B O 1
ATOM 1406 N N . TYR B 1 64 ? -9.148 10.938 7.32 1 91.31 64 TYR B N 1
ATOM 1407 C CA . TYR B 1 64 ? -9.086 9.688 8.078 1 91.31 64 TYR B CA 1
ATOM 1408 C C . TYR B 1 64 ? -10.312 8.82 7.793 1 91.31 64 TYR B C 1
ATOM 1410 O O . TYR B 1 64 ? -11.43 9.328 7.691 1 91.31 64 TYR B O 1
ATOM 1418 N N . CYS B 1 65 ? -10.031 7.582 7.586 1 93.88 65 CYS B N 1
ATOM 1419 C CA . CYS B 1 65 ? -11.094 6.609 7.363 1 93.88 65 CYS B CA 1
ATOM 1420 C C . CYS B 1 65 ? -10.891 5.371 8.227 1 93.88 65 CYS B C 1
ATOM 1422 O O . CYS B 1 65 ? -9.789 5.113 8.703 1 93.88 65 CYS B O 1
ATOM 1424 N N . LYS B 1 66 ? -11.914 4.629 8.383 1 90.38 66 LYS B N 1
ATOM 1425 C CA . LYS B 1 66 ? -11.883 3.477 9.281 1 90.38 66 LYS B CA 1
ATOM 1426 C C . LYS B 1 66 ? -11.188 2.287 8.625 1 90.38 66 LYS B C 1
ATOM 1428 O O . LYS B 1 66 ? -10.789 1.341 9.305 1 90.38 66 LYS B O 1
ATOM 1433 N N . ASN B 1 67 ? -11.094 2.268 7.332 1 84.31 67 ASN B N 1
ATOM 1434 C CA . ASN B 1 67 ? -10.391 1.207 6.617 1 84.31 67 ASN B CA 1
ATOM 1435 C C . ASN B 1 67 ? -9.719 1.736 5.355 1 84.31 67 ASN B C 1
ATOM 1437 O O . ASN B 1 67 ? -10.047 2.82 4.875 1 84.31 67 ASN B O 1
ATOM 1441 N N . TYR B 1 68 ? -8.75 0.988 4.914 1 84.69 68 TYR B N 1
ATOM 1442 C CA . TYR B 1 68 ? -7.934 1.396 3.777 1 84.69 68 TYR B CA 1
ATOM 1443 C C . TYR B 1 68 ? -8.789 1.585 2.531 1 84.69 68 TYR B C 1
ATOM 1445 O O . TYR B 1 68 ? -8.594 2.541 1.775 1 84.69 68 TYR B O 1
ATOM 1453 N N . GLY B 1 69 ? -9.734 0.684 2.342 1 84.94 69 GLY B N 1
ATOM 1454 C CA . GLY B 1 69 ? -10.594 0.756 1.174 1 84.94 69 GLY B CA 1
ATOM 1455 C C . GLY B 1 69 ? -11.367 2.059 1.083 1 84.94 69 GLY B C 1
ATOM 1456 O O . GLY B 1 69 ? -11.375 2.711 0.037 1 84.94 69 GLY B O 1
ATOM 1457 N N . ASP B 1 70 ? -11.93 2.393 2.184 1 89.62 70 ASP B N 1
ATOM 1458 C CA . ASP B 1 70 ? -12.68 3.643 2.227 1 89.62 70 ASP B CA 1
ATOM 1459 C C . ASP B 1 70 ? -11.766 4.84 1.984 1 89.62 70 ASP B C 1
ATOM 1461 O O . ASP B 1 70 ? -12.148 5.793 1.303 1 89.62 70 ASP B O 1
ATOM 1465 N N . LEU B 1 71 ? -10.641 4.77 2.494 1 92.19 71 LEU B N 1
ATOM 1466 C CA . LEU B 1 71 ? -9.672 5.855 2.354 1 92.19 71 LEU B CA 1
ATOM 1467 C C . LEU B 1 71 ? -9.297 6.062 0.891 1 92.19 71 LEU B C 1
ATOM 1469 O O . LEU B 1 71 ? -9.383 7.18 0.376 1 92.19 71 LEU B O 1
ATOM 1473 N N . ILE B 1 72 ? -8.945 4.977 0.241 1 90.44 72 ILE B N 1
ATOM 1474 C CA . ILE B 1 72 ? -8.578 5.055 -1.169 1 90.44 72 ILE B CA 1
ATOM 1475 C C . ILE B 1 72 ? -9.781 5.516 -1.989 1 90.44 72 ILE B C 1
ATOM 1477 O O . ILE B 1 72 ? -9.648 6.375 -2.865 1 90.44 72 ILE B O 1
ATOM 1481 N N . SER B 1 73 ? -10.953 4.973 -1.667 1 90.44 73 SER B N 1
ATOM 1482 C CA . SER B 1 73 ? -12.164 5.324 -2.4 1 90.44 73 SER B CA 1
ATOM 1483 C C . SER B 1 73 ? -12.469 6.812 -2.275 1 90.44 73 SER B C 1
ATOM 1485 O O . SER B 1 73 ? -12.852 7.457 -3.254 1 90.44 73 SER B O 1
ATOM 1487 N N . LYS B 1 74 ? -12.289 7.324 -1.101 1 95.12 74 LYS B N 1
ATOM 1488 C CA . LYS B 1 74 ? -12.562 8.742 -0.896 1 95.12 74 LYS B CA 1
ATOM 1489 C C . LYS B 1 74 ? -11.625 9.609 -1.729 1 95.12 74 LYS B C 1
ATOM 1491 O O . LYS B 1 74 ? -12.062 10.539 -2.412 1 95.12 74 LYS B O 1
ATOM 1496 N N . HIS B 1 75 ? -10.367 9.305 -1.69 1 95.69 75 HIS B N 1
ATOM 1497 C CA . HIS B 1 75 ? -9.414 10.07 -2.488 1 95.69 75 HIS B CA 1
ATOM 1498 C C . HIS B 1 75 ? -9.664 9.875 -3.98 1 95.69 75 HIS B C 1
ATOM 1500 O O . HIS B 1 75 ? -9.531 10.812 -4.766 1 95.69 75 HIS B O 1
ATOM 1506 N N . TRP B 1 76 ? -10.062 8.727 -4.332 1 93.56 76 TRP B N 1
ATOM 1507 C CA . TRP B 1 76 ? -10.195 8.352 -5.734 1 93.56 76 TRP B CA 1
ATOM 1508 C C . TRP B 1 76 ? -11.516 8.844 -6.309 1 93.56 76 TRP B C 1
ATOM 1510 O O . TRP B 1 76 ? -11.539 9.539 -7.324 1 93.56 76 TRP B O 1
ATOM 1520 N N . MET B 1 77 ? -12.633 8.523 -5.641 1 93.31 77 MET B N 1
ATOM 1521 C CA . MET B 1 77 ? -13.969 8.836 -6.152 1 93.31 77 MET B CA 1
ATOM 1522 C C . MET B 1 77 ? -14.281 10.32 -5.988 1 93.31 77 MET B C 1
ATOM 1524 O O . MET B 1 77 ? -14.914 10.93 -6.852 1 93.31 77 MET B O 1
ATOM 1528 N N . GLN B 1 78 ? -13.805 10.891 -4.898 1 95.62 78 GLN B N 1
ATOM 1529 C CA . GLN B 1 78 ? -14.094 12.305 -4.656 1 95.62 78 GLN B CA 1
ATOM 1530 C C . GLN B 1 78 ? -12.945 13.188 -5.117 1 95.62 78 GLN B C 1
ATOM 1532 O O . GLN B 1 78 ? -13 14.414 -4.969 1 95.62 78 GLN B O 1
ATOM 1537 N N . LYS B 1 79 ? -11.938 12.648 -5.695 1 96.06 79 LYS B N 1
ATOM 1538 C CA . LYS B 1 79 ? -10.766 13.336 -6.223 1 96.06 79 LYS B CA 1
ATOM 1539 C C . LYS B 1 79 ? -10.148 14.266 -5.172 1 96.06 79 LYS B C 1
ATOM 1541 O O . LYS B 1 79 ? -9.742 15.383 -5.488 1 96.06 79 LYS B O 1
ATOM 1546 N N . LYS B 1 80 ? -10.219 13.734 -3.951 1 96.69 80 LYS B N 1
ATOM 1547 C CA . LYS B 1 80 ? -9.516 14.461 -2.904 1 96.69 80 LYS B CA 1
ATOM 1548 C C . LYS B 1 80 ? -8 14.312 -3.051 1 96.69 80 LYS B C 1
ATOM 1550 O O . LYS B 1 80 ? -7.5 13.195 -3.182 1 96.69 80 LYS B O 1
ATOM 1555 N N . PRO B 1 81 ? -7.301 15.461 -3.023 1 95.31 81 PRO B N 1
ATOM 1556 C CA . PRO B 1 81 ? -5.852 15.344 -3.203 1 95.31 81 PRO B CA 1
ATOM 1557 C C . PRO B 1 81 ? -5.18 14.555 -2.078 1 95.31 81 PRO B C 1
ATOM 1559 O O . PRO B 1 81 ? -5.535 14.719 -0.909 1 95.31 81 PRO B O 1
ATOM 1562 N N . VAL B 1 82 ? -4.219 13.711 -2.457 1 94.69 82 VAL B N 1
ATOM 1563 C CA . VAL B 1 82 ? -3.414 13.031 -1.452 1 94.69 82 VAL B CA 1
ATOM 1564 C C . VAL B 1 82 ? -2.311 13.961 -0.954 1 94.69 82 VAL B C 1
ATOM 1566 O O . VAL B 1 82 ? -1.868 13.852 0.192 1 94.69 82 VAL B O 1
ATOM 1569 N N . TYR B 1 83 ? -1.791 14.75 -1.801 1 88.88 83 TYR B N 1
ATOM 1570 C CA . TYR B 1 83 ? -0.778 15.758 -1.513 1 88.88 83 TYR B CA 1
ATOM 1571 C C . TYR B 1 83 ? -0.862 16.922 -2.502 1 88.88 83 TYR B C 1
ATOM 1573 O O . TYR B 1 83 ? -0.771 16.719 -3.715 1 88.88 83 TYR B O 1
ATOM 1581 N N . ARG B 1 84 ? -1.116 18.094 -2.021 1 89.94 84 ARG B N 1
ATOM 1582 C CA . ARG B 1 84 ? -1.229 19.266 -2.877 1 89.94 84 ARG B CA 1
ATOM 1583 C C . ARG B 1 84 ? -2.203 19.016 -4.023 1 89.94 84 ARG B C 1
ATOM 1585 O O . ARG B 1 84 ? -3.398 18.828 -3.799 1 89.94 84 ARG B O 1
ATOM 1592 N N . ASP B 1 85 ? -1.633 18.922 -5.23 1 94.06 85 ASP B N 1
ATOM 1593 C CA . ASP B 1 85 ? -2.49 18.797 -6.406 1 94.06 85 ASP B CA 1
ATOM 1594 C C . ASP B 1 85 ? -2.561 17.344 -6.871 1 94.06 85 ASP B C 1
ATOM 1596 O O . ASP B 1 85 ? -3.211 17.047 -7.875 1 94.06 85 ASP B O 1
ATOM 1600 N N . ILE B 1 86 ? -1.998 16.547 -6.145 1 95.25 86 ILE B N 1
ATOM 1601 C CA . ILE B 1 86 ? -1.932 15.156 -6.566 1 95.25 86 ILE B CA 1
ATOM 1602 C C . ILE B 1 86 ? -3.246 14.453 -6.234 1 95.25 86 ILE B C 1
ATOM 1604 O O . ILE B 1 86 ? -3.588 14.281 -5.062 1 95.25 86 ILE B O 1
ATOM 1608 N N . VAL B 1 87 ? -3.945 14.016 -7.285 1 97.12 87 VAL B N 1
ATOM 1609 C CA . VAL B 1 87 ? -5.207 13.297 -7.102 1 97.12 87 VAL B CA 1
ATOM 1610 C C . VAL B 1 87 ? -5.125 11.93 -7.766 1 97.12 87 VAL B C 1
ATOM 1612 O O . VAL B 1 87 ? -4.32 11.719 -8.68 1 97.12 87 VAL B O 1
ATOM 1615 N N . LEU B 1 88 ? -5.969 10.992 -7.281 1 95.62 88 LEU B N 1
ATOM 1616 C CA . LEU B 1 88 ? -6.07 9.672 -7.883 1 95.62 88 LEU B CA 1
ATOM 1617 C C . LEU B 1 88 ? -7.059 9.68 -9.047 1 95.62 88 LEU B C 1
ATOM 1619 O O . LEU B 1 88 ? -8.172 10.195 -8.914 1 95.62 88 LEU B O 1
ATOM 1623 N N . ILE B 1 89 ? -6.625 9.102 -10.133 1 95.38 89 ILE B N 1
ATOM 1624 C CA . ILE B 1 89 ? -7.492 9.125 -11.305 1 95.38 89 ILE B CA 1
ATOM 1625 C C . ILE B 1 89 ? -7.727 7.699 -11.805 1 95.38 89 ILE B C 1
ATOM 1627 O O . ILE B 1 89 ? -8.867 7.285 -12.008 1 95.38 89 ILE B O 1
ATOM 1631 N N . SER B 1 90 ? -6.539 6.918 -11.945 1 91.69 90 SER B N 1
ATOM 1632 C CA . SER B 1 90 ? -6.664 5.57 -12.492 1 91.69 90 SER B CA 1
ATOM 1633 C C . SER B 1 90 ? -5.82 4.574 -11.695 1 91.69 90 SER B C 1
ATOM 1635 O O . SER B 1 90 ? -4.617 4.77 -11.531 1 91.69 90 SER B O 1
ATOM 1637 N N . ALA B 1 91 ? -6.469 3.506 -11.219 1 86.38 91 ALA B N 1
ATOM 1638 C CA . ALA B 1 91 ? -5.73 2.434 -10.555 1 86.38 91 ALA B CA 1
ATOM 1639 C C . ALA B 1 91 ? -5.004 1.555 -11.562 1 86.38 91 ALA B C 1
ATOM 1641 O O . ALA B 1 91 ? -5.547 1.24 -12.625 1 86.38 91 ALA B O 1
ATOM 1642 N N . ALA B 1 92 ? -3.564 1.342 -11.414 1 72.81 92 ALA B N 1
ATOM 1643 C CA . ALA B 1 92 ? -2.744 0.6 -12.367 1 72.81 92 ALA B CA 1
ATOM 1644 C C . ALA B 1 92 ? -3.016 -0.899 -12.281 1 72.81 92 ALA B C 1
ATOM 1646 O O . ALA B 1 92 ? -2.525 -1.676 -13.102 1 72.81 92 ALA B O 1
ATOM 1647 N N . PRO B 1 93 ? -2.893 -1.899 -11.438 1 54.12 93 PRO B N 1
ATOM 1648 C CA . PRO B 1 93 ? -2.824 -3.316 -11.797 1 54.12 93 PRO B CA 1
ATOM 1649 C C . PRO B 1 93 ? -3.521 -3.621 -13.125 1 54.12 93 PRO B C 1
ATOM 1651 O O . PRO B 1 93 ? -3.783 -4.785 -13.438 1 54.12 93 PRO B O 1
ATOM 1654 N N . LYS B 1 94 ? -3.871 -2.689 -14.031 1 43.31 94 LYS B N 1
ATOM 1655 C CA . LYS B 1 94 ? -4.27 -3.408 -15.234 1 43.31 94 LYS B CA 1
ATOM 1656 C C . LYS B 1 94 ? -3.285 -4.527 -15.555 1 43.31 94 LYS B C 1
ATOM 1658 O O . LYS B 1 94 ? -3.648 -5.516 -16.203 1 43.31 94 LYS B O 1
ATOM 1663 N N . GLN B 1 95 ? -2.053 -4.266 -15.57 1 38.56 95 GLN B N 1
ATOM 1664 C CA . GLN B 1 95 ? -1.188 -5.145 -16.344 1 38.56 95 GLN B CA 1
ATOM 1665 C C . GLN B 1 95 ? -1.052 -6.512 -15.688 1 38.56 95 GLN B C 1
ATOM 1667 O O . GLN B 1 95 ? -0.243 -7.336 -16.125 1 38.56 95 GLN B O 1
ATOM 1672 N N . VAL B 1 96 ? -1.071 -6.641 -14.328 1 36.69 96 VAL B N 1
ATOM 1673 C CA . VAL B 1 96 ? -0.667 -8.031 -14.188 1 36.69 96 VAL B CA 1
ATOM 1674 C C . VAL B 1 96 ? -1.248 -8.859 -15.336 1 36.69 96 VAL B C 1
ATOM 1676 O O . VAL B 1 96 ? -2.389 -8.633 -15.75 1 36.69 96 VAL B O 1
ATOM 1679 N N . SER B 1 97 ? -0.428 -9.688 -16 1 33.28 97 SER B N 1
ATOM 1680 C CA . SER B 1 97 ? -0.809 -10.562 -17.109 1 33.28 97 SER B CA 1
ATOM 1681 C C . SER B 1 97 ? -2.299 -10.883 -17.062 1 33.28 97 SER B C 1
ATOM 1683 O O . SER B 1 97 ? -2.969 -10.633 -16.062 1 33.28 97 SER B O 1
ATOM 1685 N N . ARG B 1 98 ? -2.73 -12.195 -17.5 1 34.31 98 ARG B N 1
ATOM 1686 C CA . ARG B 1 98 ? -3.936 -12.859 -17.984 1 34.31 98 ARG B CA 1
ATOM 1687 C C . ARG 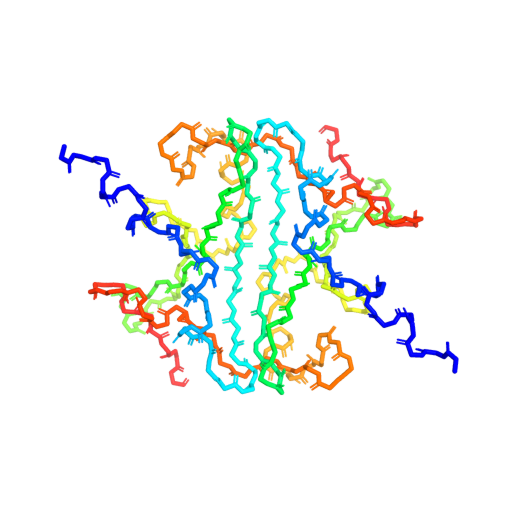B 1 98 ? -5.125 -12.562 -17.078 1 34.31 98 ARG B C 1
ATOM 1689 O O . ARG B 1 98 ? -6.184 -12.141 -17.547 1 34.31 98 ARG B O 1
ATOM 1696 N N . LYS B 1 99 ? -5.762 -13.5 -16.266 1 33.12 99 LYS B N 1
ATOM 1697 C CA . LYS B 1 99 ? -7.148 -13.711 -15.859 1 33.12 99 LYS B CA 1
ATOM 1698 C C . LYS B 1 99 ? -7.551 -12.719 -14.766 1 33.12 99 LYS B C 1
ATOM 1700 O O . LYS B 1 99 ? -8.57 -12.906 -14.102 1 33.12 99 LYS B O 1
ATOM 1705 N N . ILE B 1 100 ? -6.77 -11.93 -14.258 1 33.97 100 ILE B N 1
ATOM 1706 C CA . ILE B 1 100 ? -7.387 -11.109 -13.219 1 33.97 100 ILE B CA 1
ATOM 1707 C C . ILE B 1 100 ? -8.18 -9.977 -13.859 1 33.97 100 ILE B C 1
ATOM 1709 O O . ILE B 1 100 ? -7.605 -9.062 -14.445 1 33.97 100 ILE B O 1
ATOM 1713 N N . SER B 1 101 ? -9.188 -10.133 -14.445 1 30.72 101 SER B N 1
ATOM 1714 C CA . SER B 1 101 ? -10.172 -9.156 -14.891 1 30.72 101 SER B CA 1
ATOM 1715 C C . SER B 1 101 ? -10.344 -8.039 -13.875 1 30.72 101 SER B C 1
ATOM 1717 O O . SER B 1 101 ? -10.695 -8.289 -12.719 1 30.72 101 SER B O 1
ATOM 1719 N N . PHE B 1 102 ? -9.508 -7.137 -13.656 1 32.84 102 PHE B N 1
ATOM 1720 C CA . PHE B 1 102 ? -9.875 -5.973 -12.859 1 32.84 102 PHE B CA 1
ATOM 1721 C C . PHE B 1 102 ? -11.227 -5.418 -13.297 1 32.84 102 PHE B C 1
ATOM 1723 O O . PHE B 1 102 ? -11.422 -5.105 -14.469 1 32.84 102 PHE B O 1
ATOM 1730 N N . ILE B 1 103 ? -12.172 -5.832 -12.789 1 31.83 103 ILE B N 1
ATOM 1731 C CA . ILE B 1 103 ? -13.516 -5.324 -13.078 1 31.83 103 ILE B CA 1
ATOM 1732 C C . ILE B 1 103 ? -13.531 -3.805 -12.922 1 31.83 103 ILE B C 1
ATOM 1734 O O . ILE B 1 103 ? -13.297 -3.287 -11.828 1 31.83 103 ILE B O 1
ATOM 1738 N N . MET B 1 104 ? -12.977 -2.91 -13.812 1 27.77 104 MET B N 1
ATOM 1739 C CA . MET B 1 104 ? -13.391 -1.52 -13.977 1 27.77 104 MET B CA 1
ATOM 1740 C C . MET B 1 104 ? -14.867 -1.354 -13.664 1 27.77 104 MET B C 1
ATOM 1742 O O . MET B 1 104 ? -15.711 -2.078 -14.203 1 27.77 104 MET B O 1
ATOM 1746 N N . LEU B 1 105 ? -15.211 -1.056 -12.359 1 25.64 105 LEU B N 1
ATOM 1747 C CA . LEU B 1 105 ? -16.594 -0.584 -12.25 1 25.64 105 LEU B CA 1
ATOM 1748 C C . LEU B 1 105 ? -16.906 0.418 -13.352 1 25.64 105 LEU B C 1
ATOM 1750 O O . LEU B 1 105 ? -16.078 1.266 -13.688 1 25.64 105 LEU B O 1
ATOM 1754 N N . PRO B 1 106 ? -17.812 0.002 -14.172 1 26.66 106 PRO B N 1
ATOM 1755 C CA . PRO B 1 106 ? -18.297 1.075 -15.039 1 26.66 106 PRO B CA 1
ATOM 1756 C C . PRO B 1 106 ? -18.5 2.391 -14.289 1 26.66 106 PRO B C 1
ATOM 1758 O O . PRO B 1 106 ? -18.812 2.383 -13.094 1 26.66 106 PRO B O 1
#

Sequence (212 aa):
ELEKEEWYHGMIPIEDVKTILKENGDFLPILTVMWNTILHHFPLYAVQRTKASPPEFSINLQLYCKNYGDLISKHWMQKKPVYRDIVLISAAPKQVSRKISFIMLPELEKEEWYHGMIPIEDVKTILKENGDFLPILTVMWNTILHHFPLYAVQRTKASPPEFSINLQLYCKNYGDLISKHWMQKKPVYRDIVLISAAPKQVSRKISFIMLP

InterPro domains:
  IPR036860 SH2 domain superfamily [G3DSA:3.30.505.10] (1-98)
  IPR036860 SH2 domain superfamily [SSF55550] (2-82)

Foldseek 3Di:
DCPVCQCVQFFDDPVCVCVVQPDPPDDWDWDWADDPNDITIFTKDWDDPDPPGQTWIARRVPDTDNDPVVRLCCQAVVVPASGDNHGHDDDPVPPPPDDPPPPPPD/DVPVCQCVQQFDDPVCVCVVQPDPPDDWDWDWADDPNDITIFTKDWDDPDPPGQTWIARRVPDTDNDPVVRLCCQAVVVPANGDNHGHDDDPVPPPDDDPPPPPPD

Solvent-accessible surface area (backbone atoms only — not comparable to full-atom values): 11871 Å² total; per-residue (Å²): 131,76,74,76,54,55,65,68,54,51,37,55,55,67,78,49,45,58,73,61,33,76,46,71,14,16,27,42,50,28,41,35,32,20,45,90,92,37,82,42,44,28,40,54,37,60,31,16,90,41,96,86,42,72,58,29,28,25,54,59,83,79,56,75,23,80,38,58,52,58,39,52,44,46,25,40,77,66,50,37,52,63,52,84,86,41,37,42,72,39,79,36,64,68,68,56,71,86,85,60,46,50,60,73,76,126,128,74,72,73,53,52,61,66,61,52,33,54,53,69,80,50,44,57,74,62,34,76,45,70,12,16,26,42,49,28,40,35,32,20,45,89,93,38,81,41,43,28,41,54,36,61,34,22,89,41,94,86,41,72,58,28,28,25,56,60,83,77,56,75,24,78,38,57,51,58,38,51,45,47,26,39,76,65,51,38,52,64,53,84,86,41,34,42,73,39,80,34,72,70,65,62,74,84,84,60,42,54,62,71,76,126

pLDDT: mean 74.84, std 23.09, range [24.02, 97.12]